Protein AF-A0A1M6IF41-F1 (afdb_monomer)

Solvent-accessible surface area (backbone atoms only — not comparable to full-atom values): 17196 Å² total; per-residue (Å²): 134,84,80,81,78,80,61,68,66,58,57,55,54,52,46,63,59,40,30,44,99,86,73,43,71,29,64,65,46,51,50,52,52,52,49,53,54,50,50,54,53,53,59,60,47,64,71,62,64,82,77,75,88,87,80,88,87,86,88,72,88,43,52,60,70,53,50,51,46,54,50,47,53,49,55,58,71,60,74,74,67,51,74,69,53,43,53,53,48,50,50,54,52,48,59,54,53,75,73,44,98,64,53,51,76,68,58,53,49,55,52,50,51,52,52,49,53,51,50,53,52,51,51,50,54,50,52,52,53,50,52,52,51,51,51,51,51,55,51,50,55,50,53,54,50,52,53,51,50,52,50,52,51,52,51,52,53,51,52,50,52,53,53,50,51,56,51,51,56,50,50,56,51,52,51,51,52,51,51,51,50,51,53,51,52,52,53,52,52,52,51,52,53,51,53,50,53,52,51,52,53,51,52,52,53,51,50,54,50,52,54,53,52,50,53,52,51,52,54,49,52,51,53,52,50,54,49,52,52,51,52,49,52,51,53,52,51,49,51,52,49,56,53,49,51,51,52,50,52,48,52,52,50,54,50,49,52,52,50,48,53,53,50,49,52,51,51,52,52,35,50,55,49,28,63,73,34,42,48,100,82,74,50,42,60,40,44,52,50,75,60,97,92,43,53,31,35,17,53,73,80,75,50,82,42,72,113

Sequence (307 aa):
MNKKQNTRGFSTQIRKIYVKEDNTLNRFALFLSGLAIALVVLLLINFKSLMHYSGLAKASELSTSESIQEIYDYIDSLNGFTDDQRNVLNSIISDYFNSCSTASEEDLLVVYDLINAKYQTNNSQISEIRSDLESKFSSASSSDYEHYNELLRLVDELTNTVSANKTTEKHDKEDLAGDISRNHEEALKNKEELTQDINLTREEAAKNKEELTQDINLTREEAVKNKEELTQALKDAQSVADESDKKIIQALSDFQDASNDSTQKIWNAINVLNERTTDQNGQYEFDFGFQDGCYGYYVDGKDFKRF

pLDDT: mean 75.97, std 18.12, range [34.09, 97.75]

Radius of gyration: 86.97 Å; Cα contacts (8 Å, |Δi|>4): 100; chains: 1; bounding box: 138×46×225 Å

Mean predicted aligned error: 20.05 Å

Structure (mmCIF, N/CA/C/O backbone):
data_AF-A0A1M6IF41-F1
#
_entry.id   AF-A0A1M6IF41-F1
#
loop_
_atom_site.group_PDB
_atom_site.id
_atom_site.type_symbol
_atom_site.label_atom_id
_atom_site.label_alt_id
_atom_site.label_comp_id
_atom_site.label_asym_id
_atom_site.label_entity_id
_atom_site.label_seq_id
_atom_site.pdbx_PDB_ins_code
_atom_site.Cartn_x
_atom_site.Cartn_y
_atom_site.Cartn_z
_atom_site.occupancy
_atom_site.B_iso_or_equiv
_atom_site.auth_seq_id
_atom_site.auth_comp_id
_atom_site.auth_asym_id
_atom_site.auth_atom_id
_atom_site.pdbx_PDB_model_num
ATOM 1 N N . MET A 1 1 ? -5.036 1.368 80.628 1.00 36.03 1 MET A N 1
ATOM 2 C CA . MET A 1 1 ? -5.467 2.451 79.712 1.00 36.03 1 MET A CA 1
ATOM 3 C C . MET A 1 1 ? -6.719 1.990 78.983 1.00 36.03 1 MET A C 1
ATOM 5 O O . MET A 1 1 ? -6.634 1.115 78.134 1.00 36.03 1 MET A O 1
ATOM 9 N N . ASN A 1 2 ? -7.880 2.508 79.386 1.00 37.41 2 ASN A N 1
ATOM 10 C CA . ASN A 1 2 ? -9.186 2.117 78.853 1.00 37.41 2 ASN A CA 1
ATOM 11 C C . ASN A 1 2 ? -9.449 2.898 77.554 1.00 37.41 2 ASN A C 1
ATOM 13 O O . ASN A 1 2 ? -9.534 4.127 77.582 1.00 37.41 2 ASN A O 1
ATOM 17 N N . LYS A 1 3 ? -9.515 2.207 76.409 1.00 42.25 3 LYS A N 1
ATOM 18 C CA . LYS A 1 3 ? -9.837 2.827 75.116 1.00 42.25 3 LYS A CA 1
ATOM 19 C C . LYS A 1 3 ? -11.315 3.223 75.122 1.00 42.25 3 LYS A C 1
ATOM 21 O O . LYS A 1 3 ? -12.183 2.357 75.148 1.00 42.25 3 LYS A O 1
ATOM 26 N N . LYS A 1 4 ? -11.602 4.529 75.081 1.00 48.41 4 LYS A N 1
ATOM 27 C CA . LYS A 1 4 ? -12.953 5.046 74.817 1.00 48.41 4 LYS A CA 1
ATOM 28 C C . LYS A 1 4 ? -13.389 4.570 73.430 1.00 48.41 4 LYS A C 1
ATOM 30 O O . LYS A 1 4 ? -12.794 4.970 72.430 1.00 48.41 4 LYS A O 1
ATOM 35 N N . GLN A 1 5 ? -14.397 3.702 73.378 1.00 47.50 5 GLN A N 1
ATOM 36 C CA . GLN A 1 5 ? -15.032 3.307 72.127 1.00 47.50 5 GLN A CA 1
ATOM 37 C C . GLN A 1 5 ? -15.771 4.503 71.512 1.00 47.50 5 GLN A C 1
ATOM 39 O O . GLN A 1 5 ? -16.402 5.309 72.195 1.00 47.50 5 GLN A O 1
ATOM 44 N N . ASN A 1 6 ? -15.610 4.632 70.201 1.00 48.62 6 ASN A N 1
ATOM 45 C CA . ASN A 1 6 ? -16.008 5.763 69.382 1.00 48.62 6 ASN A CA 1
ATOM 46 C C . ASN A 1 6 ? -17.523 5.712 69.096 1.00 48.62 6 ASN A C 1
ATOM 48 O O . ASN A 1 6 ? -17.966 4.987 68.212 1.00 48.62 6 ASN A O 1
ATOM 52 N N . THR A 1 7 ? -18.325 6.483 69.834 1.00 48.12 7 THR A N 1
ATOM 53 C CA . THR A 1 7 ? -19.798 6.544 69.705 1.00 48.12 7 THR A CA 1
ATOM 54 C C . THR A 1 7 ? -20.297 7.430 68.552 1.00 48.12 7 THR A C 1
ATOM 56 O O . THR A 1 7 ? -21.505 7.556 68.347 1.00 48.12 7 THR A O 1
ATOM 59 N N . ARG A 1 8 ? -19.397 8.025 67.749 1.00 47.88 8 ARG A N 1
ATOM 60 C CA . ARG A 1 8 ? -19.770 8.923 66.635 1.00 47.88 8 ARG A CA 1
ATOM 61 C C . ARG A 1 8 ? -20.568 8.235 65.519 1.00 47.88 8 ARG A C 1
ATOM 63 O O . ARG A 1 8 ? -21.416 8.881 64.909 1.00 47.88 8 ARG A O 1
ATOM 70 N N . GLY A 1 9 ? -20.350 6.942 65.268 1.00 47.94 9 GLY A N 1
ATOM 71 C CA . GLY A 1 9 ? -21.123 6.189 64.266 1.00 47.94 9 GLY A CA 1
ATOM 72 C C . GLY A 1 9 ? -22.586 5.982 64.676 1.00 47.94 9 GLY A C 1
ATOM 73 O O . GLY A 1 9 ? -23.492 6.161 63.865 1.00 47.94 9 GLY A O 1
ATOM 74 N N . PHE A 1 10 ? -22.818 5.710 65.963 1.00 44.41 10 PHE A N 1
ATOM 75 C CA . PHE A 1 10 ? -24.148 5.443 66.515 1.00 44.41 10 PHE A CA 1
ATOM 76 C C . PHE A 1 10 ? -25.034 6.695 66.551 1.00 44.41 10 PHE A C 1
ATOM 78 O O . PHE A 1 10 ? -26.201 6.630 66.171 1.00 44.41 10 PHE A O 1
ATOM 85 N N . SER A 1 11 ? -24.495 7.862 66.933 1.00 50.84 11 SER A N 1
ATOM 86 C CA . SER A 1 11 ? -25.318 9.084 66.979 1.00 50.84 11 SER A CA 1
ATOM 87 C C . SER A 1 11 ? -25.710 9.589 65.586 1.00 50.84 11 SER A C 1
ATOM 89 O O . SER A 1 11 ? -26.784 10.164 65.418 1.00 50.84 11 SER A O 1
ATOM 91 N N . THR A 1 12 ? -24.887 9.313 64.568 1.00 53.53 12 THR A N 1
ATOM 92 C CA . THR A 1 12 ? -25.169 9.701 63.178 1.00 53.53 12 THR A CA 1
ATOM 93 C C . THR A 1 12 ? -26.270 8.832 62.559 1.00 53.53 12 THR A C 1
ATOM 95 O O . THR A 1 12 ? -27.109 9.347 61.823 1.00 53.53 12 THR A O 1
ATOM 98 N N . GLN A 1 13 ? -26.320 7.537 62.894 1.00 54.09 13 GLN A N 1
ATOM 99 C CA . GLN A 1 13 ? -27.392 6.634 62.454 1.00 54.09 13 GLN A CA 1
ATOM 100 C C . GLN A 1 13 ? -28.720 6.925 63.162 1.00 54.09 13 GLN A C 1
ATOM 102 O O . GLN A 1 13 ? -29.751 7.015 62.503 1.00 54.09 13 GLN A O 1
ATOM 107 N N . ILE A 1 14 ? -28.695 7.186 64.473 1.00 53.78 14 ILE A N 1
ATOM 108 C CA . ILE A 1 14 ? -29.890 7.589 65.232 1.00 53.78 14 ILE A CA 1
ATOM 109 C C . ILE A 1 14 ? -30.468 8.893 64.663 1.00 53.78 14 ILE A C 1
ATOM 111 O O . ILE A 1 14 ? -31.669 8.989 64.428 1.00 53.78 14 ILE A O 1
ATOM 115 N N . ARG A 1 15 ? -29.628 9.885 64.340 1.00 51.09 15 ARG A N 1
ATOM 116 C CA . ARG A 1 15 ? -30.099 11.163 63.783 1.00 51.09 15 ARG A CA 1
ATOM 117 C C . ARG A 1 15 ? -30.844 11.006 62.453 1.00 51.09 15 ARG A C 1
ATOM 119 O O . ARG A 1 15 ? -31.831 11.702 62.255 1.00 51.09 15 ARG A O 1
ATOM 126 N N . LYS A 1 16 ? -30.424 10.074 61.588 1.00 58.09 16 LYS A N 1
ATOM 127 C CA . LYS A 1 16 ? -31.111 9.772 60.316 1.00 58.09 16 LYS A CA 1
ATOM 128 C C . LYS A 1 16 ? -32.482 9.111 60.500 1.00 58.09 16 LYS A C 1
ATOM 130 O O . LYS A 1 16 ? -33.313 9.187 59.606 1.00 58.09 16 LYS A O 1
ATOM 135 N N . ILE A 1 17 ? -32.726 8.475 61.644 1.00 58.28 17 ILE A N 1
ATOM 136 C CA . ILE A 1 17 ? -34.005 7.818 61.948 1.00 58.28 17 ILE A CA 1
ATOM 137 C C . ILE A 1 17 ? -35.025 8.845 62.469 1.00 58.28 17 ILE A C 1
ATOM 139 O O . ILE A 1 17 ? -36.191 8.819 62.077 1.00 58.28 17 ILE A O 1
ATOM 143 N N . TYR A 1 18 ? -34.588 9.793 63.307 1.00 49.81 18 TYR A N 1
ATOM 144 C CA . TYR A 1 18 ? -35.474 10.759 63.978 1.00 49.81 18 TYR A CA 1
ATOM 145 C C . TYR A 1 18 ? -35.593 12.123 63.288 1.00 49.81 18 TYR A C 1
ATOM 147 O O . TYR A 1 18 ? -36.438 12.925 63.684 1.00 49.81 18 TYR A O 1
ATOM 155 N N . VAL A 1 19 ? -34.784 12.405 62.266 1.00 51.62 19 VAL A N 1
ATOM 156 C CA . VAL A 1 19 ? -34.780 13.683 61.540 1.00 51.62 19 VAL A CA 1
ATOM 157 C C . VAL A 1 19 ? -34.811 13.403 60.040 1.00 51.62 19 VAL A C 1
ATOM 159 O O . VAL A 1 19 ? -33.972 12.663 59.531 1.00 51.62 19 VAL A O 1
ATOM 162 N N . LYS A 1 20 ? -35.801 13.972 59.347 1.00 64.00 20 LYS A N 1
ATOM 163 C CA . LYS A 1 20 ? -35.952 13.892 57.888 1.00 64.00 20 LYS A CA 1
ATOM 164 C C . LYS A 1 20 ? -34.874 14.730 57.185 1.00 64.00 20 LYS A C 1
ATOM 166 O O . LYS A 1 20 ? -34.232 15.575 57.804 1.00 64.00 20 LYS A O 1
ATOM 171 N N . GLU A 1 21 ? -34.689 14.527 55.880 1.00 69.31 21 GLU A N 1
ATOM 172 C CA . GLU A 1 21 ? -33.694 15.266 55.077 1.00 69.31 21 GLU A CA 1
ATOM 173 C C . GLU A 1 21 ? -33.930 16.790 55.056 1.00 69.31 21 GLU A C 1
ATOM 175 O O . GLU A 1 21 ? -32.985 17.555 54.883 1.00 69.31 21 GLU A O 1
ATOM 180 N N . ASP A 1 22 ? -35.160 17.239 55.332 1.00 67.38 22 ASP A N 1
ATOM 181 C CA . ASP A 1 22 ? -35.552 18.648 55.487 1.00 67.38 22 ASP A CA 1
ATOM 182 C C . ASP A 1 22 ? -35.276 19.229 56.894 1.00 67.38 22 ASP A C 1
ATOM 184 O O . ASP A 1 22 ? -35.713 20.333 57.219 1.00 67.38 22 ASP A O 1
ATOM 188 N N . ASN A 1 23 ? -34.537 18.499 57.740 1.00 65.25 23 ASN A N 1
ATOM 189 C CA . ASN A 1 23 ? -34.215 18.848 59.128 1.00 65.25 23 ASN A CA 1
ATOM 190 C C . ASN A 1 23 ? -35.432 18.932 60.073 1.00 65.25 23 ASN A C 1
ATOM 192 O O . ASN A 1 23 ? -35.304 19.402 61.207 1.00 65.25 23 ASN A O 1
ATOM 196 N N . THR A 1 24 ? -36.604 18.447 59.652 1.00 56.41 24 THR A N 1
ATOM 197 C CA . THR A 1 24 ? -37.778 18.332 60.522 1.00 56.41 24 THR A CA 1
ATOM 198 C C . THR A 1 24 ? -37.789 16.991 61.257 1.00 56.41 24 THR A C 1
ATOM 200 O O . THR A 1 24 ? -37.323 15.963 60.760 1.00 56.41 24 THR A O 1
ATOM 203 N N . LEU A 1 25 ? -38.305 16.985 62.488 1.00 56.78 25 LEU A N 1
ATOM 204 C CA . LEU A 1 25 ? -38.408 15.765 63.289 1.00 56.78 25 LEU A CA 1
ATOM 205 C C . LEU A 1 25 ? -39.377 14.772 62.641 1.00 56.78 25 LEU A C 1
ATOM 207 O O . LEU A 1 25 ? -40.536 15.090 62.355 1.00 56.78 25 LEU A O 1
ATOM 211 N N . ASN A 1 26 ? -38.911 13.538 62.459 1.00 66.75 26 ASN A N 1
ATOM 212 C CA . ASN A 1 26 ? -39.732 12.439 61.987 1.00 66.75 26 ASN A CA 1
ATOM 213 C C . ASN A 1 26 ? -40.675 11.995 63.113 1.00 66.75 26 ASN A C 1
ATOM 215 O O . ASN A 1 26 ? -40.353 11.118 63.916 1.00 66.75 26 ASN A O 1
ATOM 219 N N . ARG A 1 27 ? -41.852 12.630 63.169 1.00 56.44 27 ARG A N 1
ATOM 220 C CA . ARG A 1 27 ? -42.897 12.373 64.176 1.00 56.44 27 ARG A CA 1
ATOM 221 C C . ARG A 1 27 ? -43.274 10.890 64.269 1.00 56.44 27 ARG A C 1
ATOM 223 O O . ARG A 1 27 ? -43.587 10.424 65.356 1.00 56.44 27 ARG A O 1
ATOM 230 N N . PHE A 1 28 ? -43.172 10.148 63.164 1.00 55.38 28 PHE A N 1
ATOM 231 C CA . PHE A 1 28 ? -43.482 8.719 63.107 1.00 55.38 28 PHE A CA 1
ATOM 232 C C . PHE A 1 28 ? -42.413 7.860 63.802 1.00 55.38 28 PHE A C 1
ATOM 234 O O . PHE A 1 28 ? -42.740 6.966 64.576 1.00 55.38 28 PHE A O 1
ATOM 241 N N . ALA A 1 29 ? -41.129 8.174 63.601 1.00 54.09 29 ALA A N 1
ATOM 242 C CA . ALA A 1 29 ? -40.025 7.490 64.279 1.00 54.09 29 ALA A CA 1
ATOM 243 C C . ALA A 1 29 ? -39.997 7.797 65.784 1.00 54.09 29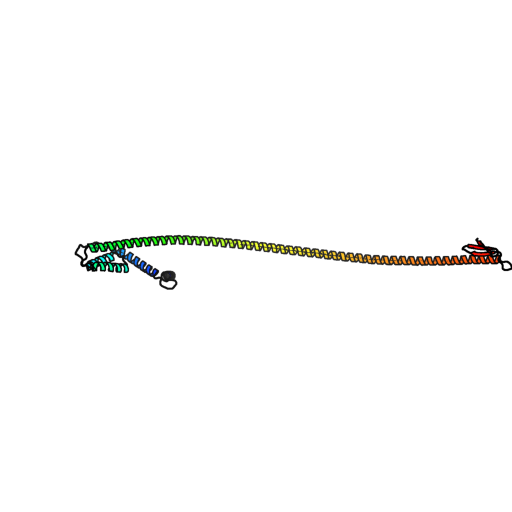 ALA A C 1
ATOM 245 O O . ALA A 1 29 ? -39.734 6.918 66.603 1.00 54.09 29 ALA A O 1
ATOM 246 N N . LEU A 1 30 ? -40.322 9.037 66.158 1.00 55.12 30 LEU A N 1
ATOM 247 C CA . LEU A 1 30 ? -40.422 9.449 67.557 1.00 55.12 30 LEU A CA 1
ATOM 248 C C . LEU A 1 30 ? -41.582 8.738 68.267 1.00 55.12 30 LEU A C 1
ATOM 250 O O . LEU A 1 30 ? -41.396 8.225 69.369 1.00 55.12 30 LEU A O 1
ATOM 254 N N . PHE A 1 31 ? -42.723 8.609 67.584 1.00 54.59 31 PHE A N 1
ATOM 255 C CA . PHE A 1 31 ? -43.867 7.814 68.028 1.00 54.59 31 PHE A CA 1
ATOM 256 C C . PHE A 1 31 ? -43.514 6.327 68.207 1.00 54.59 31 PHE A C 1
ATOM 258 O O . PHE A 1 31 ? -43.762 5.778 69.274 1.00 54.59 31 PHE A O 1
ATOM 265 N N . LEU A 1 32 ? -42.843 5.696 67.234 1.00 52.00 32 LEU A N 1
ATOM 266 C CA . LEU A 1 32 ? -42.375 4.301 67.320 1.00 52.00 32 LEU A CA 1
ATOM 267 C C . LEU A 1 32 ? -41.373 4.068 68.461 1.00 52.00 32 LEU A C 1
ATOM 269 O O . LEU A 1 32 ? -41.414 3.026 69.109 1.00 52.00 32 LEU A O 1
ATOM 273 N N . SER A 1 33 ? -40.499 5.034 68.749 1.00 50.06 33 SER A N 1
ATOM 274 C CA . SER A 1 33 ? -39.572 4.933 69.885 1.00 50.06 33 SER A CA 1
ATOM 275 C C . SER A 1 33 ? -40.269 5.078 71.239 1.00 50.06 33 SER A C 1
ATOM 277 O O . SER A 1 33 ? -39.936 4.357 72.179 1.00 50.06 33 SER A O 1
ATOM 279 N N . GLY A 1 34 ? -41.282 5.948 71.323 1.00 48.62 34 GLY A N 1
ATOM 280 C CA . GLY A 1 34 ? -42.144 6.067 72.497 1.00 48.62 34 GLY A CA 1
ATOM 281 C C . GLY A 1 34 ? -42.960 4.794 72.715 1.00 48.62 34 GLY A C 1
ATOM 282 O O . GLY A 1 34 ? -43.035 4.301 73.837 1.00 48.62 34 GLY A O 1
ATOM 283 N N . LEU A 1 35 ? -43.467 4.203 71.630 1.00 47.31 35 LEU A N 1
ATOM 284 C CA . LEU A 1 35 ? -44.178 2.926 71.629 1.00 47.31 35 LEU A CA 1
ATOM 285 C C . LEU A 1 35 ? -43.276 1.760 72.065 1.00 47.31 35 LEU A C 1
ATOM 287 O O . LEU A 1 35 ? -43.703 0.919 72.848 1.00 47.31 35 LEU A O 1
ATOM 291 N N . ALA A 1 36 ? -42.017 1.720 71.618 1.00 50.56 36 ALA A N 1
ATOM 292 C CA . ALA A 1 36 ? -41.055 0.688 72.009 1.00 50.56 36 ALA A CA 1
ATOM 293 C C . ALA A 1 36 ? -40.673 0.775 73.498 1.00 50.56 36 ALA A C 1
ATOM 295 O O . ALA A 1 36 ? -40.585 -0.249 74.173 1.00 50.56 36 ALA A O 1
ATOM 296 N N . ILE A 1 37 ? -40.494 1.986 74.036 1.00 49.81 37 ILE A N 1
ATOM 297 C CA . ILE A 1 37 ? -40.235 2.193 75.469 1.00 49.81 37 ILE A CA 1
ATOM 298 C C . ILE A 1 37 ? -41.483 1.840 76.293 1.00 49.81 37 ILE A C 1
ATOM 300 O O . ILE A 1 37 ? -41.363 1.167 77.316 1.00 49.81 37 ILE A O 1
ATOM 304 N N . ALA A 1 38 ? -42.680 2.197 75.815 1.00 45.44 38 ALA A N 1
ATOM 305 C CA . ALA A 1 38 ? -43.946 1.802 76.431 1.00 45.44 38 ALA A CA 1
ATOM 306 C C . ALA A 1 38 ? -44.138 0.272 76.439 1.00 45.44 38 ALA A C 1
ATOM 308 O O . ALA A 1 38 ? -44.536 -0.286 77.457 1.00 45.44 38 ALA A O 1
ATOM 309 N N . LEU A 1 39 ? -43.766 -0.423 75.357 1.00 49.03 39 LEU A N 1
ATOM 310 C CA . LEU A 1 39 ? -43.787 -1.889 75.248 1.00 49.03 39 LEU A CA 1
ATOM 311 C C . LEU A 1 39 ? -42.816 -2.580 76.218 1.00 49.03 39 LEU A C 1
ATOM 313 O O . LEU A 1 39 ? -43.149 -3.626 76.772 1.00 49.03 39 LEU A O 1
ATOM 317 N N . VAL A 1 40 ? -41.639 -1.997 76.467 1.00 49.59 40 VAL A N 1
ATOM 318 C CA . VAL A 1 40 ? -40.679 -2.512 77.462 1.00 49.59 40 VAL A CA 1
ATOM 319 C C . VAL A 1 40 ? -41.201 -2.319 78.890 1.00 49.59 40 VAL A C 1
ATOM 321 O O . VAL A 1 40 ? -41.038 -3.204 79.728 1.00 49.59 40 VAL A O 1
ATOM 324 N N . VAL A 1 41 ? -41.882 -1.204 79.167 1.00 48.22 41 VAL A N 1
ATOM 325 C CA . VAL A 1 41 ? -42.537 -0.959 80.463 1.00 48.22 41 VAL A CA 1
ATOM 326 C C . VAL A 1 41 ? -43.739 -1.899 80.666 1.00 48.22 41 VAL A C 1
ATOM 328 O O . VAL A 1 41 ? -43.874 -2.475 81.743 1.00 48.22 41 VAL A O 1
ATOM 331 N N . LEU A 1 42 ? -44.534 -2.161 79.621 1.00 46.66 42 LEU A N 1
ATOM 332 C CA . LEU A 1 42 ? -45.603 -3.177 79.589 1.00 46.66 42 LEU A CA 1
ATOM 333 C C . LEU A 1 42 ? -45.080 -4.596 79.883 1.00 46.66 42 LEU A C 1
ATOM 335 O O . LEU A 1 42 ? -45.683 -5.340 80.658 1.00 46.66 42 LEU A O 1
ATOM 339 N N . LEU A 1 43 ? -43.917 -4.954 79.328 1.00 46.16 43 LEU A N 1
ATOM 340 C CA . LEU A 1 43 ? -43.230 -6.228 79.583 1.00 46.16 43 LEU A CA 1
ATOM 341 C C . LEU A 1 43 ? -42.794 -6.391 81.050 1.00 46.16 43 LEU A C 1
ATOM 343 O O . LEU A 1 43 ? -42.847 -7.496 81.588 1.00 46.16 43 LEU A O 1
ATOM 347 N N . LEU A 1 44 ? -42.393 -5.299 81.709 1.00 45.38 44 LEU A N 1
ATOM 348 C CA . LEU A 1 44 ? -41.964 -5.305 83.113 1.00 45.38 44 LEU A CA 1
ATOM 349 C C . LEU A 1 44 ? -43.143 -5.368 84.101 1.00 45.38 44 LEU A C 1
ATOM 351 O O . LEU A 1 44 ? -42.994 -5.903 85.200 1.00 45.38 44 LEU A O 1
ATOM 355 N N . ILE A 1 45 ? -44.321 -4.872 83.713 1.00 49.09 45 ILE A N 1
ATOM 356 C CA . ILE A 1 45 ? -45.534 -4.880 84.547 1.00 49.09 45 ILE A CA 1
ATOM 357 C C . ILE A 1 45 ? -46.207 -6.265 84.554 1.00 49.09 45 ILE A C 1
ATOM 359 O O . ILE A 1 45 ? -46.653 -6.723 85.611 1.00 49.09 45 ILE A O 1
ATOM 363 N N . ASN A 1 46 ? -46.179 -6.988 83.427 1.00 47.12 46 ASN A N 1
ATOM 364 C CA . ASN A 1 46 ? -46.720 -8.351 83.319 1.00 47.12 46 ASN A CA 1
ATOM 365 C C . ASN A 1 46 ? -46.053 -9.369 84.264 1.00 47.12 46 ASN A C 1
ATOM 367 O O . ASN A 1 46 ? -46.681 -10.354 84.643 1.00 47.12 46 ASN A O 1
ATOM 371 N N . PHE A 1 47 ? -44.821 -9.120 84.721 1.00 43.72 47 PHE A N 1
ATOM 372 C CA . PHE A 1 47 ? -44.165 -9.976 85.718 1.00 43.72 47 PHE A CA 1
ATOM 373 C C . PHE A 1 47 ? -44.640 -9.734 87.159 1.00 43.72 47 PHE A C 1
ATOM 375 O O . PHE A 1 47 ? -44.504 -10.620 88.000 1.00 43.72 47 PHE A O 1
ATOM 382 N N . LYS A 1 48 ? -45.200 -8.557 87.468 1.00 40.34 48 LYS A N 1
ATOM 383 C CA . LYS A 1 48 ? -45.594 -8.183 88.839 1.00 40.34 48 LYS A CA 1
ATOM 384 C C . LYS A 1 48 ? -47.063 -8.506 89.146 1.00 40.34 48 LYS A C 1
ATOM 386 O O . LYS A 1 48 ? -47.399 -8.755 90.300 1.00 40.34 48 LYS A O 1
ATOM 391 N N . SER A 1 49 ? -47.914 -8.549 88.117 1.00 41.53 49 SER A N 1
ATOM 392 C CA . SER A 1 49 ? -49.363 -8.790 88.234 1.00 41.53 49 SER A CA 1
ATOM 393 C C . SER A 1 49 ? -49.729 -10.247 88.576 1.00 41.53 49 SER A C 1
ATOM 395 O O . SER A 1 49 ? -50.736 -10.503 89.230 1.00 41.53 49 SER A O 1
ATOM 397 N N . LEU A 1 50 ? -48.863 -11.216 88.256 1.00 44.72 50 LEU A N 1
ATOM 398 C CA . LEU A 1 50 ? -49.120 -12.644 88.501 1.00 44.72 50 LEU A CA 1
ATOM 399 C C . LEU A 1 50 ? -49.084 -13.050 89.995 1.00 44.72 50 LEU A C 1
ATOM 401 O O . LEU A 1 50 ? -49.340 -14.204 90.320 1.00 44.72 50 LEU A O 1
ATOM 405 N N . MET A 1 51 ? -48.764 -12.124 90.909 1.00 44.75 51 MET A N 1
ATOM 406 C CA . MET A 1 51 ? -48.504 -12.418 92.326 1.00 44.75 51 MET A CA 1
ATOM 407 C C . MET A 1 51 ? -49.581 -11.948 93.318 1.00 44.75 51 MET A C 1
ATOM 409 O O . MET A 1 51 ? -49.403 -12.230 94.502 1.00 44.75 51 MET A O 1
ATOM 413 N N . HIS A 1 52 ? -50.644 -11.221 92.931 1.00 44.22 52 HIS A N 1
ATOM 414 C CA . HIS A 1 52 ? -51.440 -10.477 93.937 1.00 44.22 52 HIS A CA 1
ATOM 415 C C . HIS A 1 52 ? -52.973 -10.553 93.942 1.00 44.22 52 HIS A C 1
ATOM 417 O O . HIS A 1 52 ? -53.557 -9.879 94.782 1.00 44.22 52 HIS A O 1
ATOM 423 N N . TYR A 1 53 ? -53.652 -11.398 93.160 1.00 43.62 53 TYR A N 1
ATOM 424 C CA . TYR A 1 53 ? -55.121 -11.468 93.266 1.00 43.62 53 TYR A CA 1
ATOM 425 C C . TYR A 1 53 ? -55.674 -12.887 93.403 1.00 43.62 53 TYR A C 1
ATOM 427 O O . TYR A 1 53 ? -56.060 -13.543 92.442 1.00 43.62 53 TYR A O 1
ATOM 435 N N . SER A 1 54 ? -55.762 -13.323 94.661 1.00 37.75 54 SER A N 1
ATOM 436 C CA . SER A 1 54 ? -56.715 -14.333 95.121 1.00 37.75 54 SER A CA 1
ATOM 437 C C . SER A 1 54 ? -57.318 -13.872 96.455 1.00 37.75 54 SER A C 1
ATOM 439 O O . SER A 1 54 ? -56.719 -14.101 97.506 1.00 37.75 54 SER A O 1
ATOM 441 N N . GLY A 1 55 ? -58.492 -13.229 96.434 1.00 35.12 55 GLY A N 1
ATOM 442 C CA . GLY A 1 55 ? -59.310 -13.086 97.645 1.00 35.12 55 GLY A CA 1
ATOM 443 C C . GLY A 1 55 ? -60.337 -11.944 97.687 1.00 35.12 55 GLY A C 1
ATOM 444 O O . GLY A 1 55 ? -59.933 -10.794 97.772 1.00 35.12 55 GLY A O 1
ATOM 445 N N . LEU A 1 56 ? -61.618 -12.349 97.836 1.00 36.66 56 LEU A N 1
ATOM 446 C CA . LEU A 1 56 ? -62.772 -11.673 98.493 1.00 36.66 56 LEU A CA 1
ATOM 447 C C . LEU A 1 56 ? -63.434 -10.510 97.704 1.00 36.66 56 LEU A C 1
ATOM 449 O O . LEU A 1 56 ? -62.727 -9.755 97.067 1.00 36.66 56 LEU A O 1
ATOM 453 N N . ALA A 1 57 ? -64.761 -10.285 97.673 1.00 34.81 57 ALA A N 1
ATOM 454 C CA . ALA A 1 57 ? -65.874 -10.619 98.579 1.00 34.81 57 ALA A CA 1
ATOM 455 C C . 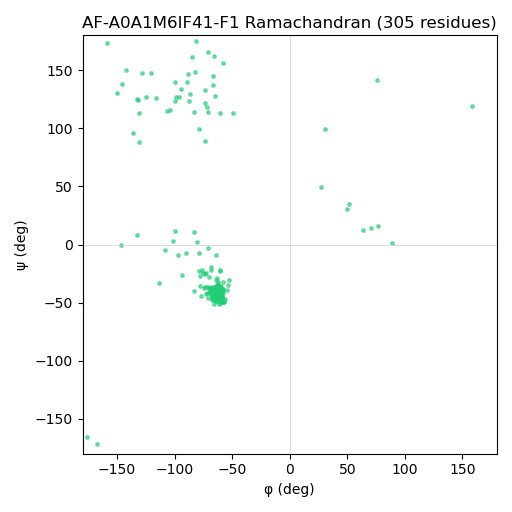ALA A 1 57 ? -67.260 -10.609 97.857 1.00 34.81 57 ALA A C 1
ATOM 457 O O . ALA A 1 57 ? -67.353 -10.229 96.698 1.00 34.81 57 ALA A O 1
ATOM 458 N N . LYS A 1 58 ? -68.338 -11.026 98.552 1.00 34.09 58 LYS A N 1
ATOM 459 C CA . LYS A 1 58 ? -69.745 -11.040 98.084 1.00 34.09 58 LYS A CA 1
ATOM 460 C C . LYS A 1 58 ? -70.540 -9.778 98.485 1.00 34.09 58 LYS A C 1
ATOM 462 O O . LYS A 1 58 ? -70.556 -9.442 99.665 1.00 34.09 58 LYS A O 1
ATOM 467 N N . ALA A 1 59 ? -71.262 -9.230 97.501 1.00 38.06 59 ALA A N 1
ATOM 468 C CA . ALA A 1 59 ? -72.582 -8.570 97.460 1.00 38.06 59 ALA A CA 1
ATOM 469 C C . ALA A 1 59 ? -73.125 -7.772 98.674 1.00 38.06 59 ALA A C 1
ATOM 471 O O . ALA A 1 59 ? -73.814 -8.310 99.544 1.00 38.06 59 ALA A O 1
ATOM 472 N N . SER A 1 60 ? -72.974 -6.449 98.593 1.00 38.97 60 SER A N 1
ATOM 473 C CA . SER A 1 60 ? -74.043 -5.472 98.862 1.00 38.97 60 SER A CA 1
ATOM 474 C C . SER A 1 60 ? -74.238 -4.650 97.585 1.00 38.97 60 SER A C 1
ATOM 476 O O . SER A 1 60 ? -73.258 -4.462 96.871 1.00 38.97 60 SER A O 1
ATOM 478 N N . GLU A 1 61 ? -75.454 -4.182 97.280 1.00 51.31 61 GLU A N 1
ATOM 479 C CA . GLU A 1 61 ? -75.687 -3.259 96.154 1.00 51.31 61 GLU A CA 1
ATOM 480 C C . GLU A 1 61 ? -74.681 -2.102 96.228 1.00 51.31 61 GLU A C 1
ATOM 482 O O . GLU A 1 61 ? -74.672 -1.336 97.194 1.00 51.31 61 GLU A O 1
ATOM 487 N N . LEU A 1 62 ? -73.780 -2.049 95.247 1.00 52.28 62 LEU A N 1
ATOM 488 C CA . LEU A 1 62 ? -72.727 -1.048 95.172 1.00 52.28 62 LEU A CA 1
ATOM 489 C C . LEU A 1 62 ? -73.369 0.270 94.760 1.00 52.28 62 LEU A C 1
ATOM 491 O O . LEU A 1 62 ? -74.144 0.342 93.803 1.00 52.28 62 LEU A O 1
ATOM 495 N N . SER A 1 63 ? -73.025 1.343 95.461 1.00 61.69 63 SER A N 1
ATOM 496 C CA . SER A 1 63 ? -73.363 2.677 94.978 1.00 61.69 63 SER A CA 1
ATOM 497 C C . SER A 1 63 ? -72.757 2.896 93.587 1.00 61.69 63 SER A C 1
ATOM 499 O O . SER A 1 63 ? -71.754 2.280 93.214 1.00 61.69 63 SER A O 1
ATOM 501 N N . THR A 1 64 ? -73.330 3.810 92.804 1.00 60.25 64 THR A N 1
ATOM 502 C CA . THR A 1 64 ? -72.837 4.126 91.454 1.00 60.25 64 THR A CA 1
ATOM 503 C C . THR A 1 64 ? -71.344 4.483 91.453 1.00 60.25 64 THR A C 1
ATOM 505 O O . THR A 1 64 ? -70.618 4.096 90.545 1.00 60.25 64 THR A O 1
ATOM 508 N N . SER A 1 65 ? -70.848 5.152 92.500 1.00 64.69 65 SER A N 1
ATOM 509 C CA . SER A 1 65 ? -69.421 5.459 92.657 1.00 64.69 65 SER A CA 1
ATOM 510 C C . SER A 1 65 ? -68.548 4.230 92.910 1.00 64.69 65 SER A C 1
ATOM 512 O O . SER A 1 65 ? -67.436 4.171 92.394 1.00 64.69 65 SER A O 1
ATOM 514 N N . GLU A 1 66 ? -69.031 3.254 93.681 1.00 66.50 66 GLU A N 1
ATOM 515 C CA . GLU A 1 66 ? -68.279 2.024 93.962 1.00 66.50 66 GLU A CA 1
ATOM 516 C C . GLU A 1 66 ? -68.267 1.100 92.737 1.00 66.50 66 GLU A C 1
ATOM 518 O O . GLU A 1 66 ? -67.225 0.550 92.398 1.00 66.50 66 GLU A O 1
ATOM 523 N N . SER A 1 67 ? -69.381 1.039 92.002 1.00 62.44 67 SER A N 1
ATOM 524 C CA . SER A 1 67 ? -69.496 0.316 90.726 1.00 62.44 67 SER A CA 1
ATOM 525 C C . SER A 1 67 ? -68.549 0.875 89.657 1.00 62.44 67 SER A C 1
ATOM 527 O O . SER A 1 67 ? -67.863 0.130 88.961 1.00 62.44 67 SER A O 1
ATOM 529 N N . ILE A 1 68 ? -68.465 2.207 89.546 1.00 65.62 68 ILE A N 1
ATOM 530 C CA . ILE A 1 68 ? -67.530 2.877 88.632 1.00 65.62 68 ILE A CA 1
ATOM 531 C C . ILE A 1 68 ? -66.076 2.588 89.030 1.00 65.62 68 ILE A C 1
ATOM 533 O O . ILE A 1 68 ? -65.247 2.336 88.157 1.00 65.62 68 ILE A O 1
ATOM 537 N N . GLN A 1 69 ? -65.762 2.601 90.329 1.00 70.56 69 GLN A N 1
ATOM 538 C CA . GLN A 1 69 ? -64.412 2.312 90.806 1.00 70.56 69 GLN A CA 1
ATOM 539 C C . GLN A 1 69 ? -64.008 0.860 90.527 1.00 70.56 69 GLN A C 1
ATOM 541 O O . GLN A 1 69 ? -62.902 0.633 90.053 1.00 70.56 69 GLN A O 1
ATOM 546 N N . GLU A 1 70 ? -64.902 -0.110 90.727 1.00 66.62 70 GLU A N 1
ATOM 547 C CA . GLU A 1 70 ? -64.628 -1.525 90.443 1.00 66.62 70 GLU A CA 1
ATOM 548 C C . GLU A 1 70 ? -64.412 -1.788 88.942 1.00 66.62 70 GLU A C 1
ATOM 550 O O . GLU A 1 70 ? -63.538 -2.565 88.547 1.00 66.62 70 GLU A O 1
ATOM 555 N N . ILE A 1 71 ? -65.151 -1.084 88.077 1.00 61.78 71 ILE A N 1
ATOM 556 C CA . ILE A 1 71 ? -64.914 -1.122 86.630 1.00 61.78 71 ILE A CA 1
ATOM 557 C C . ILE A 1 71 ? -63.555 -0.507 86.282 1.00 61.78 71 ILE A C 1
ATOM 559 O O . ILE A 1 71 ? -62.841 -1.061 85.444 1.00 61.78 71 ILE A O 1
ATOM 563 N N . TYR A 1 72 ? -63.164 0.603 86.914 1.00 68.25 72 TYR A N 1
ATOM 564 C CA . TYR A 1 72 ? -61.844 1.192 86.687 1.00 68.25 72 TYR A CA 1
ATOM 565 C C . TYR A 1 72 ? -60.710 0.314 87.199 1.00 68.25 72 TYR A C 1
ATOM 567 O O . TYR A 1 72 ? -59.735 0.135 86.475 1.00 68.25 72 TYR A O 1
ATOM 575 N N . ASP A 1 73 ? -60.869 -0.315 88.358 1.00 68.25 73 ASP A N 1
ATOM 576 C CA . ASP A 1 73 ? -59.897 -1.263 88.897 1.00 68.25 73 ASP A CA 1
ATOM 577 C C . ASP A 1 73 ? -59.739 -2.472 87.957 1.00 68.25 73 ASP A C 1
ATOM 579 O O . ASP A 1 73 ? -58.623 -2.937 87.708 1.00 68.25 73 ASP A O 1
ATOM 583 N N . TYR A 1 74 ? -60.832 -2.936 87.342 1.00 62.16 74 TYR A N 1
ATOM 584 C CA . TYR A 1 74 ? -60.785 -3.965 86.305 1.00 62.16 74 TYR A CA 1
ATOM 585 C C . TYR A 1 74 ? -60.101 -3.475 85.019 1.00 62.16 74 TYR A C 1
ATOM 587 O O . TYR A 1 74 ? -59.200 -4.148 84.519 1.00 62.16 74 TYR A O 1
ATOM 595 N N . ILE A 1 75 ? -60.450 -2.297 84.494 1.00 59.22 75 ILE A N 1
ATOM 596 C CA . ILE A 1 75 ? -59.807 -1.703 83.304 1.00 59.22 75 ILE A CA 1
ATOM 597 C C . ILE A 1 75 ? -58.305 -1.492 83.532 1.00 59.22 75 ILE A C 1
ATOM 599 O O . ILE A 1 75 ? -57.495 -1.754 82.637 1.00 59.22 75 ILE A O 1
ATOM 603 N N . ASP A 1 76 ? -57.925 -1.066 84.733 1.00 66.62 76 ASP A N 1
ATOM 604 C CA . ASP A 1 76 ? -56.539 -0.894 85.155 1.00 66.62 76 ASP A CA 1
ATOM 605 C C . ASP A 1 76 ? -55.817 -2.234 85.286 1.00 66.62 76 ASP A C 1
ATOM 607 O O . ASP A 1 76 ? -54.666 -2.358 84.856 1.00 66.62 76 ASP A O 1
ATOM 611 N N . SER A 1 77 ? -56.503 -3.271 85.776 1.00 64.44 77 SER A N 1
ATOM 612 C CA . SER A 1 77 ? -55.970 -4.637 85.805 1.00 64.44 77 SER A CA 1
ATOM 613 C C . SER A 1 77 ? -55.705 -5.196 84.401 1.00 64.44 77 SER A C 1
ATOM 615 O O . SER A 1 77 ? -54.770 -5.978 84.215 1.00 64.44 77 SER A O 1
ATOM 617 N N . LEU A 1 78 ? -56.468 -4.744 83.399 1.00 58.03 78 LEU A N 1
ATOM 618 C CA . LEU A 1 78 ? -56.340 -5.175 82.007 1.00 58.03 78 LEU A CA 1
ATOM 619 C C . LEU A 1 78 ? -55.183 -4.503 81.247 1.00 58.03 78 LEU A C 1
ATOM 621 O O . LEU A 1 78 ? -54.916 -4.912 80.118 1.00 58.03 78 LEU A O 1
ATOM 625 N N . ASN A 1 79 ? -54.498 -3.508 81.837 1.00 58.50 79 ASN A N 1
ATOM 626 C CA . ASN A 1 79 ? -53.272 -2.837 81.355 1.00 58.50 79 ASN A CA 1
ATOM 627 C C . ASN A 1 79 ? -53.062 -2.819 79.822 1.00 58.50 79 ASN A C 1
ATOM 629 O O . ASN A 1 79 ? -51.995 -3.153 79.307 1.00 58.50 79 ASN A O 1
ATOM 633 N N . GLY A 1 80 ? -54.101 -2.415 79.086 1.00 53.28 80 GLY A N 1
ATOM 634 C CA . GLY A 1 80 ? -54.140 -2.536 77.624 1.00 53.28 80 GLY A CA 1
ATOM 635 C C . GLY A 1 80 ? -54.889 -1.422 76.896 1.00 53.28 80 GLY A C 1
ATOM 636 O O . GLY A 1 80 ? -54.931 -1.433 75.670 1.00 53.28 80 GLY A O 1
ATOM 637 N N . PHE A 1 81 ? -55.454 -0.453 77.621 1.00 52.94 81 PHE A N 1
ATOM 638 C CA . PHE A 1 81 ? -56.120 0.707 77.029 1.00 52.94 81 PHE A CA 1
ATOM 639 C C . PHE A 1 81 ? -55.17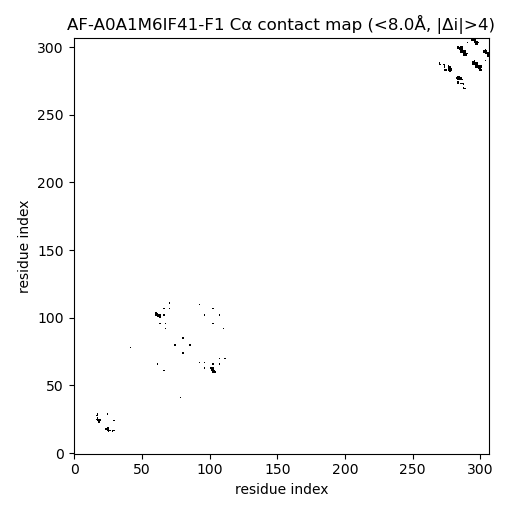5 1.913 77.019 1.00 52.94 81 PHE A C 1
ATOM 641 O O . PHE A 1 81 ? -54.620 2.273 78.062 1.00 52.94 81 PHE A O 1
ATOM 648 N N . THR A 1 82 ? -54.991 2.534 75.850 1.00 63.44 82 THR A N 1
ATOM 649 C CA . THR A 1 82 ? -54.285 3.823 75.731 1.00 63.44 82 THR A CA 1
ATOM 650 C C . THR A 1 82 ? -55.066 4.932 76.431 1.00 63.44 82 THR A C 1
ATOM 652 O O . THR A 1 82 ? -56.265 4.787 76.655 1.00 63.44 82 THR A O 1
ATOM 655 N N . ASP A 1 83 ? -54.425 6.064 76.729 1.00 68.88 83 ASP A N 1
ATOM 656 C CA . ASP A 1 83 ? -55.100 7.215 77.350 1.00 68.88 83 ASP A CA 1
ATOM 657 C C . ASP A 1 83 ? -56.328 7.666 76.540 1.00 68.88 83 ASP A C 1
ATOM 659 O O . ASP A 1 83 ? -57.384 7.931 77.105 1.00 68.88 83 ASP A O 1
ATOM 663 N N . ASP A 1 84 ? -56.243 7.644 75.207 1.00 63.78 84 ASP A N 1
ATOM 664 C CA . ASP A 1 84 ? -57.368 7.973 74.325 1.00 63.78 84 ASP A CA 1
ATOM 665 C C . ASP A 1 84 ? -58.494 6.928 74.391 1.00 63.78 84 ASP A C 1
ATOM 667 O O . ASP A 1 84 ? -59.672 7.281 74.434 1.00 63.78 84 ASP A O 1
ATOM 671 N N . GLN A 1 85 ? -58.154 5.636 74.442 1.00 60.94 85 GLN A N 1
ATOM 672 C CA . GLN A 1 85 ? -59.144 4.564 74.583 1.00 60.94 85 GLN A CA 1
ATOM 673 C C . GLN A 1 85 ? -59.792 4.570 75.971 1.00 60.94 85 GLN A C 1
ATOM 675 O O . GLN A 1 85 ? -60.992 4.330 76.076 1.00 60.94 85 GLN A O 1
ATOM 680 N N . ARG A 1 86 ? -59.021 4.897 77.016 1.00 66.06 86 ARG A N 1
ATOM 681 C CA . ARG A 1 86 ? -59.514 5.135 78.376 1.00 66.06 86 ARG A CA 1
ATOM 682 C C . ARG A 1 86 ? -60.466 6.315 78.383 1.00 66.06 86 ARG A C 1
ATOM 684 O O . ARG A 1 86 ? -61.564 6.174 78.880 1.00 66.06 86 ARG A O 1
ATOM 691 N N . ASN A 1 87 ? -60.128 7.433 77.747 1.00 68.94 87 ASN A N 1
ATOM 692 C CA . ASN A 1 87 ? -61.011 8.599 77.686 1.00 68.94 87 ASN A CA 1
ATOM 693 C C . ASN A 1 87 ? -62.353 8.298 76.993 1.00 68.94 87 ASN A C 1
ATOM 695 O O . ASN A 1 87 ? -63.402 8.736 77.465 1.00 68.94 87 ASN A O 1
ATOM 699 N N . VAL A 1 88 ? -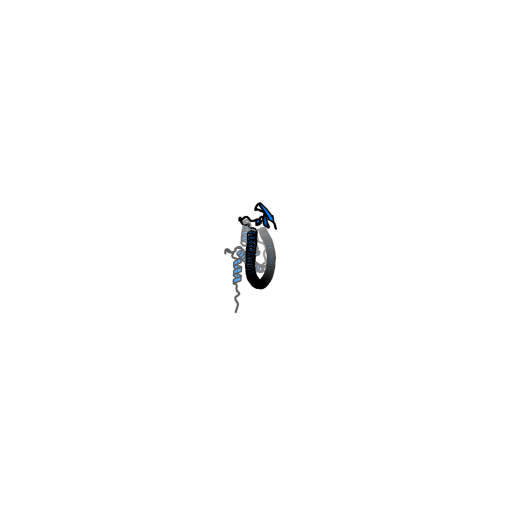62.344 7.514 75.911 1.00 68.81 88 VAL A N 1
ATOM 700 C CA . VAL A 1 88 ? -63.579 7.063 75.245 1.00 68.81 88 VAL A CA 1
ATOM 701 C C . VAL A 1 88 ? -64.369 6.101 76.136 1.00 68.81 88 VAL A C 1
ATOM 703 O O . VAL A 1 88 ? -65.584 6.241 76.261 1.00 68.81 88 VAL A O 1
ATOM 706 N N . LEU A 1 89 ? -63.691 5.154 76.788 1.00 65.38 89 LEU A N 1
ATOM 707 C CA . LEU A 1 89 ? -64.322 4.192 77.687 1.00 65.38 89 LEU A CA 1
ATOM 708 C C . LEU A 1 89 ? -64.904 4.882 78.932 1.00 65.38 89 LEU A C 1
ATOM 710 O O . LEU A 1 89 ? -66.025 4.578 79.320 1.00 65.38 89 LEU A O 1
ATOM 714 N N . ASN A 1 90 ? -64.210 5.885 79.472 1.00 70.31 90 ASN A N 1
ATOM 715 C CA . ASN A 1 90 ? -64.663 6.746 80.562 1.00 70.31 90 ASN A CA 1
ATOM 716 C C . ASN A 1 90 ? -65.946 7.485 80.181 1.00 70.31 90 ASN A C 1
ATOM 718 O O . ASN A 1 90 ? -66.850 7.570 81.007 1.00 70.31 90 ASN A O 1
ATOM 722 N N . SER A 1 91 ? -66.045 8.001 78.948 1.00 70.69 91 SER A N 1
ATOM 723 C CA . SER A 1 91 ? -67.272 8.640 78.455 1.00 70.69 91 SER A CA 1
ATOM 724 C C . SER A 1 91 ? -68.422 7.639 78.401 1.00 70.69 91 SER A C 1
ATOM 726 O O . SER A 1 91 ? -69.485 7.919 78.930 1.00 70.69 91 SER A O 1
ATOM 728 N N . ILE A 1 92 ? -68.197 6.445 77.842 1.00 66.56 92 ILE A N 1
ATOM 729 C CA . ILE A 1 92 ? -69.232 5.407 77.703 1.00 66.56 92 ILE A CA 1
ATOM 730 C C . ILE A 1 92 ? -69.711 4.903 79.072 1.00 66.56 92 ILE A C 1
ATOM 732 O O . ILE A 1 92 ? -70.912 4.776 79.294 1.00 66.56 92 ILE A O 1
ATOM 736 N N . ILE A 1 93 ? -68.781 4.646 79.997 1.00 67.62 93 ILE A N 1
ATOM 737 C CA . ILE A 1 93 ? -69.078 4.214 81.369 1.00 67.62 93 ILE A CA 1
ATOM 738 C C . ILE A 1 93 ? -69.832 5.323 82.103 1.00 67.62 93 ILE A C 1
ATOM 740 O O . ILE A 1 93 ? -70.882 5.069 82.686 1.00 67.62 93 ILE A O 1
ATOM 744 N N . SER A 1 94 ? -69.348 6.564 82.032 1.00 71.44 94 SER A N 1
ATOM 745 C CA . SER A 1 94 ? -70.003 7.696 82.695 1.00 71.44 94 SER A CA 1
ATOM 746 C C . SER A 1 94 ? -71.405 7.942 82.136 1.00 71.44 94 SER A C 1
ATOM 748 O O . SER A 1 94 ? -72.334 8.121 82.914 1.00 71.44 94 SER A O 1
ATOM 750 N N . ASP A 1 95 ? -71.592 7.905 80.816 1.00 71.88 95 ASP A N 1
ATOM 751 C CA . ASP A 1 95 ? -72.897 8.100 80.171 1.00 71.88 95 ASP A CA 1
ATOM 752 C C . ASP A 1 95 ? -73.895 6.995 80.558 1.00 71.88 95 ASP A C 1
ATOM 754 O O . ASP A 1 95 ? -75.061 7.285 80.836 1.00 71.88 95 ASP A O 1
ATOM 758 N N . TYR A 1 96 ? -73.435 5.742 80.653 1.00 67.19 96 TYR A N 1
ATOM 759 C CA . TYR A 1 96 ? -74.255 4.608 81.084 1.00 67.19 96 TYR A CA 1
ATOM 760 C C . TYR A 1 96 ? -74.693 4.746 82.550 1.00 67.19 96 TYR A C 1
ATOM 762 O O . TYR A 1 96 ? -75.888 4.714 82.852 1.00 67.19 96 TYR A O 1
ATOM 770 N N . PHE A 1 97 ? -73.753 4.991 83.465 1.00 67.38 97 PHE A N 1
ATOM 771 C CA . PHE A 1 97 ? -74.052 5.074 84.898 1.00 67.38 97 PHE A CA 1
ATOM 772 C C . PHE A 1 97 ? -74.742 6.378 85.315 1.00 67.38 97 PHE A C 1
ATOM 774 O O . PHE A 1 97 ? -75.498 6.371 86.280 1.00 67.38 97 PHE A O 1
ATOM 781 N N . ASN A 1 98 ? -74.588 7.474 84.565 1.00 71.69 98 ASN A N 1
ATOM 782 C CA . ASN A 1 98 ? -75.378 8.695 84.772 1.00 71.69 98 ASN A CA 1
ATOM 783 C C . ASN A 1 98 ? -76.862 8.509 84.409 1.00 71.69 98 ASN A C 1
ATOM 785 O O . ASN A 1 98 ? -77.705 9.289 84.854 1.00 71.69 98 ASN 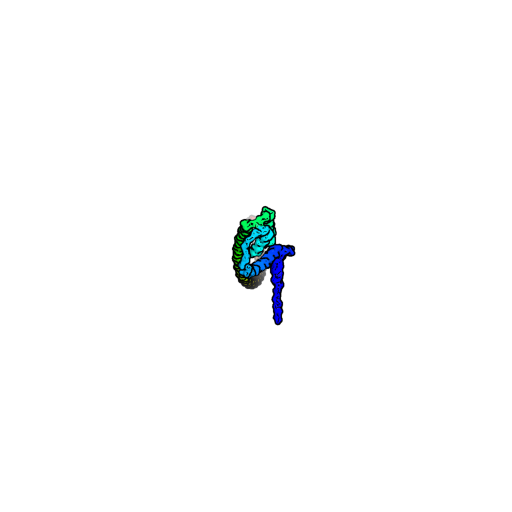A O 1
ATOM 789 N N . SER A 1 99 ? -77.192 7.488 83.611 1.00 65.50 99 SER A N 1
ATOM 790 C CA . SER A 1 99 ? -78.572 7.144 83.250 1.00 65.50 99 SER A CA 1
ATOM 791 C C . SER A 1 99 ? -79.241 6.150 84.215 1.00 65.50 99 SER A C 1
ATOM 793 O O . SER A 1 99 ? -80.452 5.944 84.125 1.00 65.50 99 SER A O 1
ATOM 795 N N . CYS A 1 100 ? -78.491 5.594 85.179 1.00 60.00 100 CYS A N 1
ATOM 796 C CA . CYS A 1 100 ? -78.970 4.617 86.162 1.00 60.00 100 CYS A CA 1
ATOM 797 C C . CYS A 1 100 ? -78.893 5.179 87.596 1.00 60.00 100 CYS A C 1
ATOM 799 O O . CYS A 1 100 ? -77.838 5.609 88.050 1.00 60.00 100 CYS A O 1
ATOM 801 N N . SER A 1 101 ? -79.999 5.158 88.352 1.00 58.44 101 SER A N 1
ATOM 802 C CA . SER A 1 101 ? -80.027 5.645 89.748 1.00 58.44 101 SER A CA 1
ATOM 803 C C . SER A 1 101 ? -79.387 4.682 90.758 1.00 58.44 101 SER A C 1
ATOM 805 O O . SER A 1 101 ? -78.992 5.110 91.839 1.00 58.44 101 SER A O 1
ATOM 807 N N . THR A 1 102 ? -79.297 3.398 90.407 1.00 57.75 102 THR A N 1
ATOM 808 C CA . THR A 1 102 ? -78.659 2.303 91.158 1.00 57.75 102 THR A CA 1
ATOM 809 C C . THR A 1 102 ? -78.145 1.288 90.139 1.00 57.75 102 THR A C 1
ATOM 811 O O . THR A 1 102 ? -78.901 0.922 89.240 1.00 57.75 102 THR A O 1
ATOM 814 N N . ALA A 1 103 ? -76.887 0.862 90.248 1.00 60.38 103 ALA A N 1
ATOM 815 C CA . ALA A 1 103 ? -76.297 -0.135 89.359 1.00 60.38 103 ALA A CA 1
ATOM 816 C C . ALA A 1 103 ? -76.568 -1.542 89.900 1.00 60.38 103 ALA A C 1
ATOM 818 O O . ALA A 1 103 ? -76.229 -1.835 91.047 1.00 60.38 103 ALA A O 1
ATOM 819 N N . SER A 1 104 ? -77.188 -2.404 89.096 1.00 66.69 104 SER A N 1
ATOM 820 C CA . SER A 1 104 ? -77.339 -3.815 89.452 1.00 66.69 104 SER A CA 1
ATOM 821 C C . SER A 1 104 ? -76.092 -4.620 89.065 1.00 66.69 104 SER A C 1
ATOM 823 O O . SER A 1 104 ? -75.294 -4.206 88.224 1.00 66.69 104 SER A O 1
ATOM 825 N N . GLU A 1 105 ? -75.925 -5.803 89.654 1.00 66.38 105 GLU A N 1
ATOM 826 C CA . GLU A 1 105 ? -74.870 -6.754 89.267 1.00 66.38 105 GLU A CA 1
ATOM 827 C C . GLU A 1 105 ? -74.970 -7.142 87.776 1.00 66.38 105 GLU A C 1
ATOM 829 O O . GLU A 1 105 ? -73.957 -7.313 87.098 1.00 66.38 105 GLU A O 1
ATOM 834 N N . GLU A 1 106 ? -76.190 -7.189 87.233 1.00 69.94 106 GLU A N 1
ATOM 835 C CA . GLU A 1 106 ? -76.454 -7.455 85.815 1.00 69.94 106 GLU A CA 1
ATOM 836 C C . GLU A 1 106 ? -75.911 -6.339 84.902 1.00 69.94 106 GLU A C 1
ATOM 838 O O . GLU A 1 106 ? -75.355 -6.618 83.839 1.00 69.94 106 GLU A O 1
ATOM 843 N N . ASP A 1 107 ? -76.009 -5.078 85.334 1.00 65.56 107 ASP A N 1
ATOM 844 C CA . ASP A 1 107 ? -75.493 -3.918 84.597 1.00 65.56 107 ASP A CA 1
ATOM 845 C C . ASP A 1 107 ? -73.961 -3.926 84.510 1.00 65.56 107 ASP A C 1
ATOM 847 O O . ASP A 1 107 ? -73.382 -3.606 83.468 1.00 65.56 107 ASP A O 1
ATOM 851 N N . LEU A 1 108 ? -73.295 -4.336 85.594 1.00 68.12 108 LEU A N 1
ATOM 852 C CA . LEU A 1 108 ? -71.841 -4.496 85.642 1.00 68.12 108 LEU A CA 1
ATOM 853 C C . LEU A 1 108 ? -71.366 -5.601 84.691 1.00 68.12 108 LEU A C 1
ATOM 855 O O . LEU A 1 108 ? -70.394 -5.405 83.958 1.00 68.12 108 LEU A O 1
ATOM 859 N N . LEU A 1 109 ? -72.078 -6.730 84.637 1.00 71.31 109 LEU A N 1
ATOM 860 C CA . LEU A 1 109 ? -71.755 -7.842 83.737 1.00 71.31 109 LEU A CA 1
ATOM 861 C C . LEU A 1 109 ? -71.829 -7.444 82.257 1.00 71.31 109 LEU A C 1
ATOM 863 O O . LEU A 1 109 ? -70.929 -7.788 81.493 1.00 71.31 109 LEU A O 1
ATOM 867 N N . VAL A 1 110 ? -72.835 -6.660 81.854 1.00 72.56 110 VAL A N 1
ATOM 868 C CA . VAL A 1 110 ? -72.951 -6.166 80.468 1.00 72.56 110 VAL A CA 1
ATOM 869 C C . VAL A 1 110 ? -71.761 -5.277 80.089 1.00 72.56 110 VAL A C 1
ATOM 871 O O . VAL A 1 110 ? -71.220 -5.392 78.984 1.00 72.56 110 VAL A O 1
ATOM 874 N N . VAL A 1 111 ? -71.320 -4.407 81.002 1.00 67.38 111 VAL A N 1
ATOM 875 C CA . VAL A 1 111 ? -70.147 -3.549 80.785 1.00 67.38 111 VAL A CA 1
ATOM 876 C C . VAL A 1 111 ? -68.866 -4.388 80.714 1.00 67.38 111 VAL A C 1
ATOM 878 O O . VAL A 1 111 ? -68.048 -4.161 79.818 1.00 67.38 111 VAL A O 1
ATOM 881 N N . TYR A 1 112 ? -68.708 -5.397 81.576 1.00 68.81 112 TYR A N 1
ATOM 882 C CA . TYR A 1 112 ? -67.573 -6.324 81.519 1.00 68.81 112 TYR A CA 1
ATOM 883 C C . TYR A 1 112 ? -67.515 -7.107 80.208 1.00 68.81 112 TYR A C 1
ATOM 885 O O . TYR A 1 112 ? -66.453 -7.168 79.584 1.00 68.81 112 TYR A O 1
ATOM 893 N N . ASP A 1 113 ? -68.642 -7.642 79.743 1.00 73.62 113 ASP A N 1
ATOM 894 C CA . ASP A 1 113 ? -68.716 -8.375 78.480 1.00 73.62 113 ASP A CA 1
ATOM 895 C C . ASP A 1 113 ? -68.384 -7.478 77.286 1.00 73.62 113 ASP A C 1
ATOM 897 O O . ASP A 1 113 ? -67.651 -7.889 76.382 1.00 73.62 113 ASP A O 1
ATOM 901 N N . LEU A 1 114 ? -68.849 -6.225 77.295 1.00 72.75 114 LEU A N 1
ATOM 902 C CA . LEU A 1 114 ? -68.532 -5.255 76.249 1.00 72.75 114 LEU A CA 1
ATOM 903 C C . LEU A 1 114 ? -67.036 -4.906 76.232 1.00 72.75 114 LEU A C 1
ATOM 905 O O . LEU A 1 114 ? -66.419 -4.889 75.161 1.00 72.75 114 LEU A O 1
ATOM 909 N N . ILE A 1 115 ? -66.445 -4.654 77.405 1.00 66.12 115 ILE A N 1
ATOM 910 C CA . ILE A 1 115 ? -65.011 -4.368 77.561 1.00 66.12 115 ILE A CA 1
ATOM 911 C C . ILE A 1 115 ? -64.183 -5.565 77.092 1.00 66.12 115 ILE A C 1
ATOM 913 O O . ILE A 1 115 ? -63.260 -5.396 76.292 1.00 66.12 115 ILE A O 1
ATOM 917 N N . ASN A 1 116 ? -64.539 -6.776 77.520 1.00 71.62 116 ASN A N 1
ATOM 918 C CA . ASN A 1 116 ? -63.842 -7.996 77.138 1.00 71.62 116 ASN A CA 1
ATOM 919 C C . ASN A 1 116 ? -63.977 -8.269 75.632 1.00 71.62 116 ASN A C 1
ATOM 921 O O . ASN A 1 116 ? -62.977 -8.509 74.962 1.00 71.62 116 ASN A O 1
ATOM 925 N N . ALA A 1 117 ? -65.171 -8.144 75.047 1.00 71.12 117 ALA A N 1
ATOM 926 C CA . ALA A 1 117 ? -65.373 -8.323 73.608 1.00 71.12 117 ALA A CA 1
ATOM 927 C C . ALA A 1 117 ? -64.549 -7.323 72.776 1.00 71.12 117 ALA A C 1
ATOM 929 O O . ALA A 1 117 ? -63.943 -7.696 71.764 1.00 71.12 117 ALA A O 1
ATOM 930 N N . LYS A 1 118 ? -64.474 -6.056 73.211 1.00 68.69 118 LYS A N 1
ATOM 931 C CA . LYS A 1 118 ? -63.621 -5.041 72.575 1.00 68.69 118 LYS A CA 1
ATOM 932 C C . LYS A 1 118 ? -62.137 -5.348 72.742 1.00 68.69 118 LYS A C 1
ATOM 934 O O . LYS A 1 118 ? -61.396 -5.228 71.769 1.00 68.69 118 LYS A O 1
ATOM 939 N N . TYR A 1 119 ? -61.719 -5.802 73.920 1.00 69.94 119 TYR A N 1
ATOM 940 C CA . TYR A 1 119 ? -60.352 -6.248 74.169 1.00 69.94 119 TYR A CA 1
ATOM 941 C C . TYR A 1 119 ? -59.960 -7.415 73.248 1.00 69.94 119 TYR A C 1
ATOM 943 O O . TYR A 1 119 ? -58.948 -7.326 72.554 1.00 69.94 119 TYR A O 1
ATOM 951 N N . GLN A 1 120 ? -60.789 -8.461 73.151 1.00 71.44 120 GLN A N 1
ATOM 952 C CA . GLN A 1 120 ? -60.540 -9.612 72.272 1.00 71.44 120 GLN A CA 1
ATOM 953 C C . GLN A 1 120 ? -60.476 -9.207 70.794 1.00 71.44 120 GLN A C 1
ATOM 955 O O . GLN A 1 120 ? -59.578 -9.635 70.069 1.00 71.44 120 GLN A O 1
ATOM 960 N N . THR A 1 121 ? -61.389 -8.334 70.353 1.00 73.81 121 THR A N 1
ATOM 961 C CA . THR A 1 121 ? -61.401 -7.817 68.974 1.00 73.81 121 THR A CA 1
ATOM 962 C C . THR A 1 121 ? -60.109 -7.064 68.656 1.00 73.81 121 THR A C 1
ATOM 964 O O . THR A 1 121 ? -59.472 -7.335 67.638 1.00 73.81 121 THR A O 1
ATOM 967 N N . ASN A 1 122 ? -59.684 -6.163 69.545 1.00 72.31 122 ASN A N 1
ATOM 968 C CA . ASN A 1 122 ? -58.438 -5.417 69.375 1.00 72.31 122 ASN A CA 1
ATOM 969 C C . ASN A 1 122 ? -57.225 -6.357 69.341 1.00 72.31 122 ASN A C 1
ATOM 971 O O . ASN A 1 122 ? -56.340 -6.183 68.506 1.00 72.31 122 ASN A O 1
ATOM 975 N N . ASN A 1 123 ? -57.195 -7.380 70.199 1.00 71.94 123 ASN A N 1
ATOM 976 C CA . ASN A 1 123 ? -56.110 -8.360 70.215 1.00 71.94 123 ASN A CA 1
ATOM 977 C C . ASN A 1 123 ? -56.024 -9.148 68.899 1.00 71.94 123 ASN A C 1
ATOM 979 O O . ASN A 1 123 ? -54.929 -9.342 68.371 1.00 71.94 123 ASN A O 1
ATOM 983 N N . SER A 1 124 ? -57.170 -9.549 68.338 1.00 75.50 124 SER A N 1
ATOM 984 C CA . SER A 1 124 ? -57.224 -10.215 67.030 1.00 75.50 124 SER A CA 1
ATOM 985 C C . SER A 1 124 ? -56.654 -9.322 65.925 1.00 75.50 124 SER A C 1
ATOM 987 O O . SER A 1 124 ? -55.770 -9.745 65.183 1.00 75.50 124 SER A O 1
ATOM 989 N N . GLN A 1 125 ? -57.086 -8.059 65.865 1.00 73.69 125 GLN A N 1
ATOM 990 C CA . GLN A 1 125 ? -56.609 -7.095 64.866 1.00 73.69 125 GLN A CA 1
ATOM 991 C C . GLN A 1 125 ? -55.104 -6.822 64.987 1.00 73.69 125 GLN A C 1
ATOM 993 O O . GLN A 1 125 ? -54.398 -6.747 63.983 1.00 73.69 125 GLN A O 1
ATOM 998 N N . ILE A 1 126 ? -54.585 -6.708 66.213 1.00 72.62 126 ILE A N 1
ATOM 999 C CA . ILE A 1 126 ? -53.146 -6.531 66.454 1.00 72.62 126 ILE A CA 1
ATOM 1000 C C . ILE A 1 126 ? -52.363 -7.757 65.977 1.00 72.62 126 ILE A C 1
ATOM 1002 O O . ILE A 1 126 ? -51.298 -7.607 65.377 1.00 72.62 126 ILE A O 1
ATOM 1006 N N . SER A 1 127 ? -52.884 -8.963 66.214 1.00 74.69 127 SER A N 1
ATOM 1007 C CA . SER A 1 127 ? -52.253 -10.201 65.754 1.00 74.69 127 SER A CA 1
ATOM 1008 C C . SER A 1 127 ? -52.194 -10.278 64.226 1.00 74.69 127 SER A C 1
ATOM 1010 O O . SER A 1 127 ? -51.159 -10.652 63.673 1.00 74.69 127 SER A O 1
ATOM 1012 N N . GLU A 1 128 ? -53.263 -9.879 63.536 1.00 79.19 128 GLU A N 1
ATOM 1013 C CA . GLU A 1 128 ? -53.300 -9.810 62.070 1.00 79.19 128 GLU A CA 1
ATOM 1014 C C . GLU A 1 128 ? -52.292 -8.793 61.523 1.00 79.19 128 GLU A C 1
ATOM 1016 O O . GLU A 1 128 ? -51.492 -9.129 60.649 1.00 79.19 128 GLU A O 1
ATOM 1021 N N . ILE A 1 129 ? -52.261 -7.577 62.083 1.00 73.88 129 ILE A N 1
ATOM 1022 C CA . ILE A 1 129 ? -51.299 -6.535 61.690 1.00 73.88 129 ILE A CA 1
ATOM 1023 C C . ILE A 1 129 ? -49.863 -7.017 61.904 1.00 73.88 129 ILE A C 1
ATOM 1025 O O . ILE A 1 129 ? -49.004 -6.811 61.047 1.00 73.88 129 ILE A O 1
ATOM 1029 N N . ARG A 1 130 ? -49.589 -7.675 63.036 1.00 75.31 130 ARG A N 1
ATOM 1030 C CA . ARG A 1 130 ? -48.267 -8.234 63.322 1.00 75.31 130 ARG A CA 1
ATOM 1031 C C . ARG A 1 130 ? -47.876 -9.277 62.281 1.00 75.31 130 ARG A C 1
ATOM 1033 O O . ARG A 1 130 ? -46.765 -9.211 61.765 1.00 75.31 130 ARG A O 1
ATOM 1040 N N . SER A 1 131 ? -48.784 -10.193 61.952 1.00 82.94 131 SER A N 1
ATOM 1041 C CA . SER A 1 131 ? -48.524 -11.229 60.954 1.00 82.94 131 SER A CA 1
ATOM 1042 C C . SER A 1 131 ? -48.279 -10.645 59.557 1.00 82.94 131 SER A C 1
ATOM 1044 O O . SER A 1 131 ? -47.384 -11.116 58.856 1.00 82.94 131 SER A O 1
ATOM 1046 N N . ASP A 1 132 ? -49.037 -9.622 59.148 1.00 82.25 132 ASP A N 1
ATOM 1047 C CA . ASP A 1 132 ? -48.841 -8.938 57.861 1.00 82.25 132 ASP A CA 1
ATOM 1048 C C . ASP A 1 132 ? -47.492 -8.205 57.810 1.00 82.25 132 ASP A C 1
ATOM 1050 O O . ASP A 1 132 ? -46.747 -8.327 56.835 1.00 82.25 132 ASP A O 1
ATOM 1054 N N . LEU A 1 133 ? -47.130 -7.495 58.884 1.00 73.25 133 LEU A N 1
ATOM 1055 C CA . LEU A 1 133 ? -45.835 -6.820 58.992 1.00 73.25 133 LEU A CA 1
ATOM 1056 C C . LEU A 1 133 ? -44.664 -7.806 58.955 1.00 73.25 133 LEU A C 1
ATOM 1058 O O . LEU A 1 133 ? -43.674 -7.543 58.275 1.00 73.25 133 LEU A O 1
ATOM 1062 N N . GLU A 1 134 ? -44.775 -8.936 59.651 1.00 78.56 134 GLU A N 1
ATOM 1063 C CA . GLU A 1 134 ? -43.740 -9.971 59.687 1.00 78.56 134 GLU A CA 1
ATOM 1064 C C . GLU A 1 134 ? -43.559 -10.621 58.306 1.00 78.56 134 GLU A C 1
ATOM 1066 O O . GLU A 1 134 ? -42.437 -10.702 57.807 1.00 78.56 134 GLU A O 1
ATOM 1071 N N . SER A 1 135 ? -44.659 -10.943 57.615 1.00 79.94 135 SER A N 1
ATOM 1072 C CA . SER A 1 135 ? -44.635 -11.433 56.229 1.00 79.94 135 SER A CA 1
ATOM 1073 C C . SER A 1 135 ? -43.985 -10.429 55.266 1.00 79.94 135 SER A C 1
ATOM 1075 O O . SER A 1 135 ? -43.097 -10.781 54.481 1.00 79.94 135 SER A O 1
ATOM 1077 N N . LYS A 1 136 ? -44.375 -9.150 55.348 1.00 79.25 136 LYS A N 1
ATOM 1078 C CA . LYS A 1 136 ? -43.783 -8.079 54.532 1.00 79.25 136 LYS A CA 1
ATOM 1079 C C . LYS A 1 136 ? -42.289 -7.930 54.802 1.00 79.25 136 LYS A C 1
ATOM 1081 O O . LYS A 1 136 ? -41.518 -7.833 53.850 1.00 79.25 136 LYS A O 1
ATOM 1086 N N . PHE A 1 137 ? -41.870 -7.983 56.064 1.00 68.25 137 PHE A N 1
ATOM 1087 C CA . PHE A 1 137 ? -40.462 -7.887 56.439 1.00 68.25 137 PHE A CA 1
ATOM 1088 C C . PHE A 1 137 ? -39.634 -9.063 55.897 1.00 68.25 137 PHE A C 1
ATOM 1090 O O . PHE A 1 137 ? -38.578 -8.847 55.302 1.00 68.25 137 PHE A O 1
ATOM 1097 N N . SER A 1 138 ? -40.128 -10.298 56.023 1.00 75.12 138 SER A N 1
ATOM 1098 C CA . SER A 1 138 ? -39.448 -11.484 55.488 1.00 75.12 138 SER A CA 1
ATOM 1099 C C . SER A 1 138 ? -39.344 -11.466 53.959 1.00 75.12 138 SER A C 1
ATOM 1101 O O . SER A 1 138 ? -38.284 -11.779 53.418 1.00 75.12 138 SER A O 1
ATOM 1103 N N . SER A 1 139 ? -40.408 -11.059 53.257 1.00 76.62 139 SER A N 1
ATOM 1104 C CA . SER A 1 139 ? -40.402 -10.975 51.788 1.00 76.62 139 SER A CA 1
ATOM 1105 C C . SER A 1 139 ? -39.430 -9.914 51.256 1.00 76.62 139 SER A C 1
ATOM 1107 O O . SER A 1 139 ? -38.656 -10.200 50.341 1.00 76.62 139 SER A O 1
ATOM 1109 N N . ALA A 1 140 ? -39.398 -8.729 51.875 1.00 69.75 140 ALA A N 1
ATOM 1110 C CA . ALA A 1 140 ? -38.455 -7.669 51.527 1.00 69.75 140 ALA A CA 1
ATOM 1111 C C . ALA A 1 140 ? -37.005 -8.114 51.762 1.00 69.75 140 ALA A C 1
ATOM 1113 O O . ALA A 1 140 ? -36.168 -7.974 50.877 1.00 69.75 140 ALA A O 1
ATOM 1114 N N . SER A 1 141 ? -36.726 -8.753 52.904 1.00 70.88 141 SER A N 1
ATOM 1115 C CA . SER A 1 141 ? -35.383 -9.251 53.214 1.00 70.88 141 SER A CA 1
ATOM 1116 C C . SER A 1 141 ? -34.890 -10.318 52.230 1.00 70.88 141 SER A C 1
ATOM 1118 O O . SER A 1 141 ? -33.690 -10.382 51.970 1.00 70.88 141 SER A O 1
ATOM 1120 N N . SER A 1 142 ? -35.781 -11.163 51.698 1.00 76.31 142 SER A N 1
ATOM 1121 C CA . SER A 1 142 ? -35.420 -12.164 50.685 1.00 76.31 142 SER A CA 1
ATOM 1122 C C . SER A 1 142 ? -35.111 -11.510 49.338 1.00 76.31 142 SER A C 1
ATOM 1124 O O . SER A 1 142 ? -34.089 -11.814 48.729 1.00 76.31 142 SER A O 1
ATOM 1126 N N . SER A 1 143 ? -35.961 -10.577 48.898 1.00 83.50 143 SER A N 1
ATOM 1127 C CA . SER A 1 143 ? -35.765 -9.852 47.636 1.00 83.50 143 SER A CA 1
ATOM 1128 C C . SER A 1 143 ? -34.497 -8.997 47.657 1.00 83.50 143 SER A C 1
ATOM 1130 O O . SER A 1 143 ? -33.742 -8.995 46.687 1.00 83.50 143 SER A O 1
ATOM 1132 N N . ASP A 1 144 ? -34.208 -8.328 48.775 1.00 80.31 144 ASP A N 1
ATOM 1133 C CA . ASP A 1 144 ? -32.986 -7.536 48.931 1.00 80.31 144 ASP A CA 1
ATOM 1134 C C . ASP A 1 144 ? -31.727 -8.414 48.864 1.00 80.31 144 ASP A C 1
ATOM 1136 O O . ASP A 1 144 ? -30.715 -8.010 48.285 1.00 80.31 144 ASP A O 1
ATOM 1140 N N . TYR A 1 145 ? -31.787 -9.637 49.402 1.00 80.81 145 TYR A N 1
ATOM 1141 C CA . TYR A 1 145 ? -30.686 -10.597 49.315 1.00 80.81 145 TYR A CA 1
ATOM 1142 C C . TYR A 1 145 ? -30.472 -11.108 47.882 1.00 80.81 145 TYR A C 1
ATOM 1144 O O . TYR A 1 145 ? -29.333 -11.197 47.423 1.00 80.81 145 TYR A O 1
ATOM 1152 N N . GLU A 1 146 ? -31.548 -11.393 47.145 1.00 85.94 146 GLU A N 1
ATOM 1153 C CA . GLU A 1 146 ? -31.479 -11.779 45.729 1.00 85.94 146 GLU A CA 1
ATOM 1154 C C . GLU A 1 146 ? -30.895 -10.659 44.860 1.00 85.94 146 GLU A C 1
ATOM 1156 O O . GLU A 1 146 ? -29.966 -10.903 44.088 1.00 85.94 146 GLU A O 1
ATOM 1161 N N . HIS A 1 147 ? -31.363 -9.419 45.037 1.00 83.50 147 HIS A N 1
ATOM 1162 C CA . HIS A 1 147 ? -30.818 -8.260 44.327 1.00 83.50 147 HIS A CA 1
ATOM 1163 C C . HIS A 1 147 ? -29.337 -8.029 44.645 1.00 83.50 147 HIS A C 1
ATOM 1165 O O . HIS A 1 147 ? -28.553 -7.722 43.746 1.00 83.50 147 HIS A O 1
ATOM 1171 N N . TYR A 1 148 ? -28.931 -8.196 45.907 1.00 84.69 148 TYR A N 1
ATOM 1172 C CA . TYR A 1 148 ? -27.530 -8.081 46.304 1.00 84.69 148 TYR A CA 1
ATOM 1173 C C . TYR A 1 148 ? -26.647 -9.143 45.630 1.00 84.69 148 TYR A C 1
ATOM 1175 O O . TYR A 1 148 ? -25.576 -8.815 45.117 1.00 84.69 148 TYR A O 1
ATOM 1183 N N . ASN A 1 149 ? -27.104 -10.397 45.575 1.00 88.00 149 ASN A N 1
ATOM 1184 C CA . ASN A 1 149 ? -26.365 -11.474 44.914 1.00 88.00 149 ASN A CA 1
ATOM 1185 C C . ASN A 1 149 ? -26.269 -11.270 43.397 1.00 88.00 149 ASN A C 1
ATOM 1187 O O . ASN A 1 149 ? -25.211 -11.517 42.820 1.00 88.00 149 ASN A O 1
ATOM 1191 N N . GLU A 1 150 ? -27.331 -10.781 42.752 1.00 90.25 150 GLU A N 1
ATOM 1192 C CA . GLU A 1 150 ? -27.287 -10.470 41.320 1.00 90.25 150 GLU A CA 1
ATOM 1193 C C . GLU A 1 150 ? -26.328 -9.308 41.027 1.00 90.25 150 GLU A C 1
ATOM 1195 O O . GLU A 1 150 ? -25.547 -9.375 40.080 1.00 90.25 150 GLU A O 1
ATOM 1200 N N . LEU A 1 151 ? -26.300 -8.275 41.878 1.00 88.62 151 LEU A N 1
ATOM 1201 C CA . LEU A 1 151 ? -25.316 -7.195 41.767 1.00 88.62 151 LEU A CA 1
ATOM 1202 C C 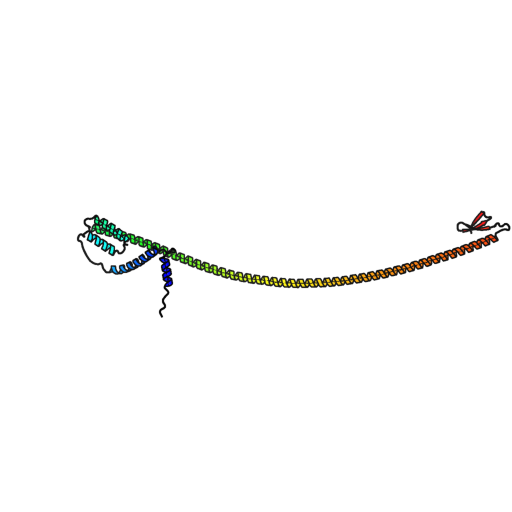. LEU A 1 151 ? -23.878 -7.711 41.894 1.00 88.62 151 LEU A C 1
ATOM 1204 O O . LEU A 1 151 ? -23.024 -7.301 41.111 1.00 88.62 151 LEU A O 1
ATOM 1208 N N . LEU A 1 152 ? -23.604 -8.621 42.835 1.00 90.06 152 LEU A N 1
ATOM 1209 C CA . LEU A 1 152 ? -22.288 -9.256 42.951 1.00 90.06 152 LEU A CA 1
ATOM 1210 C C . LEU A 1 152 ? -21.926 -10.040 41.683 1.00 90.06 152 LEU A C 1
ATOM 1212 O O . LEU A 1 152 ? -20.828 -9.869 41.156 1.00 90.06 152 LEU A O 1
ATOM 1216 N N . ARG A 1 153 ? -22.867 -10.825 41.144 1.00 94.06 153 ARG A N 1
ATOM 1217 C CA . ARG A 1 153 ? -22.669 -11.586 39.902 1.00 94.06 153 ARG A CA 1
ATOM 1218 C C . ARG A 1 153 ? -22.337 -10.671 38.722 1.00 94.06 153 ARG A C 1
ATOM 1220 O O . ARG A 1 153 ? -21.412 -10.957 37.967 1.00 94.06 153 ARG A O 1
ATOM 1227 N N . LEU A 1 154 ? -23.059 -9.559 38.580 1.00 89.94 154 LEU A N 1
ATOM 1228 C CA . LEU A 1 154 ? -22.820 -8.573 37.524 1.00 89.94 154 LEU A CA 1
ATOM 1229 C C . LEU A 1 154 ? -21.471 -7.863 37.685 1.00 89.94 154 LEU A C 1
ATOM 1231 O O . LEU A 1 154 ? -20.802 -7.595 36.688 1.00 89.94 154 LEU A O 1
ATOM 1235 N N . VAL A 1 155 ? -21.043 -7.576 38.918 1.00 89.25 155 VAL A N 1
ATOM 1236 C CA . VAL A 1 155 ? -19.713 -7.007 39.191 1.00 89.25 155 VAL A CA 1
ATOM 1237 C C . VAL A 1 155 ? -18.603 -7.984 38.799 1.00 89.25 155 VAL A C 1
ATOM 1239 O O . VAL A 1 155 ? -17.621 -7.562 38.181 1.00 89.25 155 VAL A O 1
ATOM 1242 N N . ASP A 1 156 ? -18.760 -9.274 39.093 1.00 91.50 156 ASP A N 1
ATOM 1243 C CA . ASP A 1 156 ? -17.798 -10.305 38.691 1.00 91.50 156 ASP A CA 1
ATOM 1244 C C . ASP A 1 156 ? -17.752 -10.468 37.164 1.00 91.50 156 ASP A C 1
ATOM 1246 O O . ASP A 1 156 ? -16.674 -10.499 36.567 1.00 91.50 156 ASP A O 1
ATOM 1250 N N . GLU A 1 157 ? -18.914 -10.499 36.507 1.00 91.50 157 GLU A N 1
ATOM 1251 C CA . GLU A 1 157 ? -19.028 -10.578 35.046 1.00 91.50 157 GLU A CA 1
ATOM 1252 C C . GLU A 1 157 ? -18.372 -9.366 34.361 1.00 91.50 157 GLU A C 1
ATOM 1254 O O . GLU A 1 157 ? -17.586 -9.519 33.417 1.00 91.50 157 GLU A O 1
ATOM 1259 N N . LEU A 1 158 ? -18.606 -8.160 34.888 1.00 88.75 158 LEU A N 1
ATOM 1260 C CA . LEU A 1 158 ? -17.974 -6.933 34.409 1.00 88.75 158 LEU A CA 1
ATOM 1261 C C . LEU A 1 158 ? -16.453 -6.966 34.622 1.00 88.75 158 LEU A C 1
ATOM 1263 O O . LEU A 1 158 ? -15.694 -6.626 33.714 1.00 88.75 158 LEU A O 1
ATOM 1267 N N . THR A 1 159 ? -15.994 -7.415 35.791 1.00 90.12 159 THR A N 1
ATOM 1268 C CA . THR A 1 159 ? -14.562 -7.511 36.125 1.00 90.12 159 THR A CA 1
ATOM 1269 C C . THR A 1 159 ? -13.833 -8.475 35.189 1.00 90.12 159 THR A C 1
ATOM 1271 O O . THR A 1 159 ? -12.747 -8.160 34.685 1.00 90.12 159 THR A O 1
ATOM 1274 N N . ASN A 1 160 ? -14.447 -9.622 34.897 1.00 89.88 160 ASN A N 1
ATOM 1275 C CA . ASN A 1 160 ? -13.910 -10.607 33.963 1.00 89.88 160 ASN A CA 1
ATOM 1276 C C . ASN A 1 160 ? -13.858 -10.055 32.533 1.00 89.88 160 ASN A C 1
ATOM 1278 O O . ASN A 1 160 ? -12.825 -10.165 31.871 1.00 89.88 160 ASN A O 1
ATOM 1282 N N . THR A 1 161 ? -14.926 -9.388 32.087 1.00 89.31 161 THR A N 1
ATOM 1283 C CA . THR A 1 161 ? -15.008 -8.777 30.751 1.00 89.31 161 THR A CA 1
ATOM 1284 C C . THR A 1 161 ? -13.941 -7.698 30.563 1.00 89.31 161 THR A C 1
ATOM 1286 O O . THR A 1 161 ? -13.235 -7.682 29.556 1.00 89.31 161 THR A O 1
ATOM 1289 N N . VAL A 1 162 ? -13.752 -6.822 31.554 1.00 85.50 162 VAL A N 1
ATOM 1290 C CA . VAL A 1 162 ? -12.719 -5.775 31.515 1.00 85.50 162 VAL A CA 1
ATOM 1291 C C . VAL A 1 162 ? -11.315 -6.381 31.485 1.00 85.50 162 VAL A C 1
ATOM 1293 O O . VAL A 1 162 ? -10.451 -5.905 30.747 1.00 85.50 162 VAL A O 1
ATOM 1296 N N . SER A 1 163 ? -11.079 -7.447 32.250 1.00 86.31 163 SER A N 1
ATOM 1297 C CA . SER A 1 163 ? -9.777 -8.125 32.286 1.00 86.31 163 SER A CA 1
ATOM 1298 C C . SER A 1 163 ? -9.452 -8.819 30.960 1.00 86.31 163 SER A C 1
ATOM 1300 O O . SER A 1 163 ? -8.324 -8.714 30.468 1.00 86.31 163 SER A O 1
ATOM 1302 N N . ALA A 1 164 ? -10.443 -9.479 30.353 1.00 85.25 164 ALA A N 1
ATOM 1303 C CA . ALA A 1 164 ? -10.329 -10.083 29.030 1.00 85.25 164 ALA A CA 1
ATOM 1304 C C . ALA A 1 164 ? -10.026 -9.024 27.961 1.00 85.25 164 ALA A C 1
ATOM 1306 O O . ALA A 1 164 ? -9.014 -9.133 27.271 1.00 85.25 164 ALA A O 1
ATOM 1307 N N . ASN A 1 165 ? -10.810 -7.941 27.913 1.00 82.44 165 ASN A N 1
ATOM 1308 C CA . ASN A 1 165 ? -10.609 -6.849 26.958 1.00 82.44 165 ASN A CA 1
ATOM 1309 C C . ASN A 1 165 ? -9.223 -6.209 27.084 1.00 82.44 165 ASN A C 1
ATOM 1311 O O . ASN A 1 165 ? -8.574 -5.956 26.076 1.00 82.44 165 ASN A O 1
ATOM 1315 N N . LYS A 1 166 ? -8.726 -6.003 28.309 1.00 85.88 166 LYS A N 1
ATOM 1316 C CA . LYS A 1 166 ? -7.372 -5.477 28.538 1.00 85.88 166 LYS A CA 1
ATOM 1317 C C . LYS A 1 166 ? -6.280 -6.405 27.995 1.00 85.88 166 LYS A C 1
ATOM 1319 O O . LYS A 1 166 ? -5.214 -5.939 27.597 1.00 85.88 166 LYS A O 1
ATOM 1324 N N . THR A 1 167 ? -6.528 -7.711 28.011 1.00 88.56 167 THR A N 1
ATOM 1325 C CA . THR A 1 167 ? -5.583 -8.721 27.522 1.00 88.56 167 THR A CA 1
ATOM 1326 C C . THR A 1 167 ? -5.600 -8.763 25.995 1.00 88.56 167 THR A C 1
ATOM 1328 O O . THR A 1 167 ? -4.535 -8.730 25.386 1.00 88.56 167 THR A O 1
ATOM 1331 N N . THR A 1 168 ? -6.788 -8.734 25.384 1.00 89.31 168 THR A N 1
ATOM 1332 C CA . THR A 1 168 ? -6.960 -8.614 23.929 1.00 89.31 168 THR A CA 1
ATOM 1333 C C . THR A 1 168 ? -6.335 -7.327 23.398 1.00 89.31 168 THR A C 1
ATOM 1335 O O . THR A 1 168 ? -5.501 -7.384 22.507 1.00 89.31 168 THR A O 1
ATOM 1338 N N . GLU A 1 169 ? -6.616 -6.177 24.018 1.00 87.81 169 GLU A N 1
ATOM 1339 C CA . GLU A 1 169 ? -6.048 -4.887 23.604 1.00 87.81 169 GLU A CA 1
ATOM 1340 C C . GLU A 1 169 ? -4.513 -4.882 23.670 1.00 87.81 169 GLU A C 1
ATOM 1342 O O . GLU A 1 169 ? -3.846 -4.270 22.836 1.00 87.81 169 GLU A O 1
ATOM 1347 N N . LYS A 1 170 ? -3.934 -5.563 24.666 1.00 90.88 170 LYS A N 1
ATOM 1348 C CA . LYS A 1 170 ? -2.483 -5.717 24.768 1.00 90.88 170 LYS A CA 1
ATOM 1349 C C . LYS A 1 170 ? -1.934 -6.556 23.610 1.00 90.88 170 LYS A C 1
ATOM 1351 O O . LYS A 1 170 ? -0.956 -6.134 23.002 1.00 90.88 170 LYS A O 1
ATOM 1356 N N . HIS A 1 171 ? -2.558 -7.696 23.313 1.00 89.81 171 HIS A N 1
ATOM 1357 C CA . HIS A 1 171 ? -2.149 -8.571 22.213 1.00 89.81 171 HIS A CA 1
ATOM 1358 C C . HIS A 1 171 ? -2.245 -7.849 20.864 1.00 89.81 171 HIS A C 1
ATOM 1360 O O . HIS A 1 171 ? -1.270 -7.808 20.126 1.00 89.81 171 HIS A O 1
ATOM 1366 N N . ASP A 1 172 ? -3.367 -7.178 20.593 1.00 91.38 172 ASP A N 1
ATOM 1367 C CA . ASP A 1 172 ? -3.581 -6.432 19.347 1.00 91.38 172 ASP A CA 1
ATOM 1368 C C . ASP A 1 172 ? -2.539 -5.317 19.162 1.00 91.38 172 ASP A C 1
ATOM 1370 O O . ASP A 1 172 ? -2.064 -5.062 18.055 1.00 91.38 172 ASP A O 1
ATOM 1374 N N . LYS A 1 173 ? -2.149 -4.644 20.254 1.00 90.31 173 LYS A N 1
ATOM 1375 C CA . LYS A 1 173 ? -1.087 -3.627 20.232 1.00 90.31 173 LYS A CA 1
ATOM 1376 C C . LYS A 1 173 ? 0.291 -4.225 19.959 1.00 90.31 173 LYS A C 1
ATOM 1378 O O . LYS A 1 173 ? 1.075 -3.601 19.246 1.00 90.31 173 LYS A O 1
ATOM 1383 N N . GLU A 1 174 ? 0.599 -5.381 20.541 1.00 93.75 174 GLU A N 1
ATOM 1384 C CA . GLU A 1 174 ? 1.863 -6.092 20.318 1.00 93.75 174 GLU A CA 1
ATOM 1385 C C . GLU A 1 174 ? 1.956 -6.612 18.875 1.00 93.75 174 GLU A C 1
ATOM 1387 O O . GLU A 1 174 ? 2.976 -6.387 18.220 1.00 93.75 174 GLU A O 1
ATOM 1392 N N . ASP A 1 175 ? 0.873 -7.186 18.344 1.00 94.38 175 ASP A N 1
ATOM 1393 C CA . ASP A 1 175 ? 0.773 -7.631 16.951 1.00 94.38 175 ASP A CA 1
ATOM 1394 C C . ASP A 1 175 ? 0.947 -6.463 15.977 1.00 94.38 175 ASP A C 1
ATOM 1396 O O . ASP A 1 175 ? 1.796 -6.513 15.086 1.00 94.38 175 ASP A O 1
ATOM 1400 N N . LEU A 1 176 ? 0.212 -5.363 16.187 1.00 93.69 176 LEU A N 1
ATOM 1401 C CA . LEU A 1 176 ? 0.311 -4.177 15.337 1.00 93.69 176 LEU A CA 1
ATOM 1402 C C . LEU A 1 176 ? 1.723 -3.573 15.367 1.00 93.69 176 LEU A C 1
ATOM 1404 O O . LEU A 1 176 ? 2.240 -3.148 14.333 1.00 93.69 176 LEU A O 1
ATOM 1408 N N . ALA A 1 177 ? 2.372 -3.538 16.534 1.00 93.44 177 ALA A N 1
ATOM 1409 C CA . ALA A 1 177 ? 3.754 -3.078 16.647 1.00 93.44 177 ALA A CA 1
ATOM 1410 C C . ALA A 1 177 ? 4.730 -4.001 15.893 1.00 93.44 177 ALA A C 1
ATOM 1412 O O . ALA A 1 177 ? 5.668 -3.516 15.249 1.00 93.44 177 ALA A O 1
ATOM 1413 N N . GLY A 1 178 ? 4.493 -5.316 15.933 1.00 95.81 178 GLY A N 1
ATOM 1414 C CA . GLY A 1 178 ? 5.239 -6.307 15.160 1.00 95.81 178 GLY A CA 1
ATOM 1415 C C . GLY A 1 178 ? 5.072 -6.121 13.651 1.00 95.81 178 GLY A C 1
ATOM 1416 O O . GLY A 1 178 ? 6.064 -6.119 12.920 1.00 95.81 178 GLY A O 1
ATOM 1417 N N . ASP A 1 179 ? 3.844 -5.904 13.183 1.00 95.88 179 ASP A N 1
ATOM 1418 C CA . ASP A 1 179 ? 3.526 -5.652 11.772 1.00 95.88 179 ASP A CA 1
ATOM 1419 C C . ASP A 1 179 ? 4.180 -4.370 11.257 1.00 95.88 179 ASP A C 1
ATOM 1421 O O . ASP A 1 179 ? 4.807 -4.370 10.196 1.00 95.88 179 ASP A O 1
ATOM 1425 N N . ILE A 1 180 ? 4.097 -3.282 12.030 1.00 94.06 180 ILE A N 1
ATOM 1426 C CA . ILE A 1 180 ? 4.744 -2.008 11.692 1.00 94.06 180 ILE A CA 1
ATOM 1427 C C . ILE A 1 180 ? 6.260 -2.190 11.577 1.00 94.06 180 ILE A C 1
ATOM 1429 O O . ILE A 1 180 ? 6.863 -1.690 10.627 1.00 94.06 180 ILE A O 1
ATOM 1433 N N . SER A 1 181 ? 6.873 -2.918 12.514 1.00 95.25 181 SER A N 1
ATOM 1434 C CA . SER A 1 181 ? 8.323 -3.142 12.519 1.00 95.25 181 SER A CA 1
ATOM 1435 C C . SER A 1 181 ? 8.775 -3.948 11.299 1.00 95.25 181 SER A C 1
ATOM 1437 O O . SER A 1 181 ? 9.719 -3.545 10.623 1.00 95.25 181 SER A O 1
ATOM 1439 N N . ARG A 1 182 ? 8.058 -5.030 10.961 1.00 96.31 182 ARG A N 1
ATOM 1440 C CA . ARG A 1 182 ? 8.348 -5.855 9.776 1.00 96.31 182 ARG A CA 1
ATOM 1441 C C . ARG A 1 182 ? 8.194 -5.074 8.476 1.00 96.31 182 ARG A C 1
ATOM 1443 O O . ARG A 1 182 ? 9.097 -5.091 7.646 1.00 96.31 182 ARG A O 1
ATOM 1450 N N . ASN A 1 183 ? 7.096 -4.333 8.326 1.00 95.31 183 ASN A N 1
ATOM 1451 C CA . ASN A 1 183 ? 6.866 -3.509 7.138 1.00 95.31 183 ASN A CA 1
ATOM 1452 C C . ASN A 1 183 ? 7.921 -2.405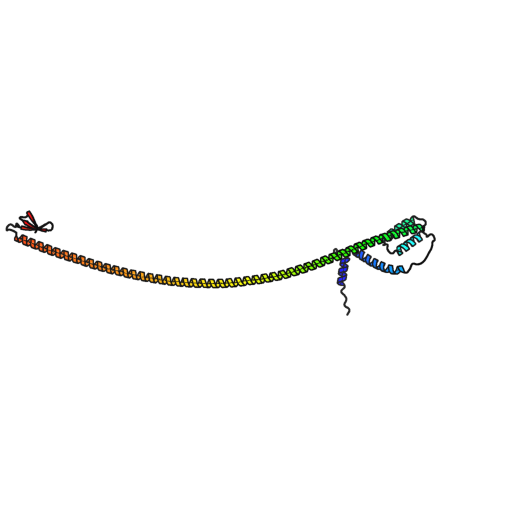 6.995 1.00 95.31 183 ASN A C 1
ATOM 1454 O O . ASN A 1 183 ? 8.316 -2.061 5.883 1.00 95.31 183 ASN A O 1
ATOM 1458 N N . HIS A 1 184 ? 8.383 -1.834 8.111 1.00 95.19 184 HIS A N 1
ATOM 1459 C CA . HIS A 1 184 ? 9.444 -0.835 8.090 1.00 95.19 184 HIS A CA 1
ATOM 1460 C C . HIS A 1 184 ? 10.780 -1.426 7.622 1.00 95.19 184 HIS A C 1
ATOM 1462 O O . HIS A 1 184 ? 11.452 -0.822 6.786 1.00 95.19 184 HIS A O 1
ATOM 1468 N N . GLU A 1 185 ? 11.145 -2.607 8.121 1.00 96.50 185 GLU A N 1
ATOM 1469 C CA . GLU A 1 185 ? 12.366 -3.313 7.725 1.00 96.50 185 GLU A CA 1
ATOM 1470 C C . GLU A 1 185 ? 12.336 -3.718 6.243 1.00 96.50 185 GLU A C 1
ATOM 1472 O O . GLU A 1 185 ? 13.294 -3.468 5.510 1.00 96.50 185 GLU A O 1
ATOM 1477 N N . GLU A 1 186 ? 11.206 -4.243 5.763 1.00 96.69 186 GLU A N 1
ATOM 1478 C CA . GLU A 1 186 ? 11.017 -4.581 4.348 1.00 96.69 186 GLU A CA 1
ATOM 1479 C C . GLU A 1 186 ? 11.105 -3.339 3.447 1.00 96.69 186 GLU A C 1
ATOM 1481 O O . GLU A 1 186 ? 11.771 -3.357 2.411 1.00 96.69 186 GLU A O 1
ATOM 1486 N N . ALA A 1 187 ? 10.507 -2.218 3.863 1.00 96.25 187 ALA A N 1
ATOM 1487 C CA . ALA A 1 187 ? 10.596 -0.962 3.124 1.00 96.25 187 ALA A CA 1
ATOM 1488 C C . ALA A 1 187 ? 12.034 -0.417 3.048 1.00 96.25 187 ALA A C 1
ATOM 1490 O O . ALA A 1 187 ? 12.424 0.134 2.015 1.00 96.25 187 ALA A O 1
ATOM 1491 N N . LEU A 1 188 ? 12.829 -0.567 4.115 1.00 96.25 188 LEU A N 1
ATOM 1492 C CA . LEU A 1 188 ? 14.245 -0.190 4.113 1.00 96.25 188 LEU A CA 1
ATOM 1493 C C . LEU A 1 188 ? 15.047 -1.057 3.143 1.00 96.25 188 LEU A C 1
ATOM 1495 O O . LEU A 1 188 ? 15.773 -0.511 2.312 1.00 96.25 188 LEU A O 1
ATOM 1499 N N . LYS A 1 189 ? 14.846 -2.376 3.185 1.00 96.81 189 LYS A N 1
ATOM 1500 C CA . LYS A 1 189 ? 15.511 -3.313 2.278 1.00 96.81 189 LYS A CA 1
ATOM 1501 C C . LYS A 1 189 ? 15.185 -3.015 0.812 1.00 96.81 189 LYS A C 1
ATOM 1503 O O . LYS A 1 189 ? 16.090 -2.864 -0.003 1.00 96.81 189 LYS A O 1
ATOM 1508 N N . ASN A 1 190 ? 13.906 -2.817 0.491 1.00 96.44 190 ASN A N 1
ATOM 1509 C CA . ASN A 1 190 ? 13.472 -2.479 -0.867 1.00 96.44 190 ASN A CA 1
ATOM 1510 C C . ASN A 1 190 ? 14.077 -1.152 -1.350 1.00 96.44 190 ASN A C 1
ATOM 1512 O O . ASN A 1 190 ? 14.424 -1.004 -2.521 1.00 96.44 190 ASN A O 1
ATOM 1516 N N . LYS A 1 191 ? 14.221 -0.166 -0.455 1.00 97.25 191 LYS A N 1
ATOM 1517 C CA . LYS A 1 191 ? 14.865 1.111 -0.781 1.00 97.25 191 LYS A CA 1
ATOM 1518 C C . LYS A 1 191 ? 16.357 0.939 -1.083 1.00 97.25 191 LYS A C 1
ATOM 1520 O O . LYS A 1 191 ? 16.865 1.613 -1.981 1.00 97.25 191 LYS A O 1
ATOM 1525 N N . GLU A 1 192 ? 17.056 0.088 -0.337 1.00 96.19 192 GLU A N 1
ATOM 1526 C CA . GLU A 1 192 ? 18.468 -0.227 -0.580 1.00 96.19 192 GLU A CA 1
ATOM 1527 C C . GLU A 1 192 ? 18.656 -0.941 -1.923 1.00 96.19 192 GLU A C 1
ATOM 1529 O O . GLU A 1 192 ? 19.466 -0.484 -2.730 1.00 96.19 192 GLU A O 1
ATOM 1534 N N . GLU A 1 193 ? 17.844 -1.964 -2.206 1.00 96.69 193 GLU A N 1
ATOM 1535 C CA . GLU A 1 193 ? 17.846 -2.689 -3.487 1.00 96.69 193 GLU A CA 1
ATOM 1536 C C . GLU A 1 193 ? 17.585 -1.737 -4.669 1.00 96.69 193 GLU A C 1
ATOM 1538 O O . GLU A 1 193 ? 18.388 -1.665 -5.599 1.00 96.69 193 GLU A O 1
ATOM 1543 N N . LEU A 1 194 ? 16.550 -0.890 -4.590 1.00 96.69 194 LEU A N 1
ATOM 1544 C CA . LEU A 1 194 ? 16.264 0.121 -5.619 1.00 96.69 194 LEU A CA 1
ATOM 1545 C C . LEU A 1 194 ? 17.417 1.112 -5.818 1.00 96.69 194 LEU A C 1
ATOM 1547 O O . LEU A 1 194 ? 17.698 1.534 -6.940 1.00 96.69 194 LEU A O 1
ATOM 1551 N N . THR A 1 195 ? 18.082 1.517 -4.734 1.00 96.69 195 THR A N 1
ATOM 1552 C CA . THR A 1 195 ? 19.226 2.434 -4.819 1.00 96.69 195 THR A CA 1
ATOM 1553 C C . THR A 1 195 ? 20.398 1.771 -5.540 1.00 96.69 195 THR A C 1
ATOM 1555 O O . THR A 1 195 ? 21.065 2.415 -6.353 1.00 96.69 195 THR A O 1
ATOM 1558 N N . GLN A 1 196 ? 20.636 0.486 -5.275 1.00 96.69 196 GLN A N 1
ATOM 1559 C CA . GLN A 1 196 ? 21.663 -0.295 -5.952 1.00 96.69 196 GLN A CA 1
ATOM 1560 C C . GLN A 1 196 ? 21.358 -0.446 -7.449 1.00 96.69 196 GLN A C 1
ATOM 1562 O O . GLN A 1 196 ? 22.227 -0.148 -8.270 1.00 96.69 196 GLN A O 1
ATOM 1567 N N . ASP A 1 197 ? 20.127 -0.807 -7.810 1.00 97.50 197 ASP A N 1
ATOM 1568 C CA . ASP A 1 197 ? 19.705 -0.976 -9.207 1.00 97.50 197 ASP A CA 1
ATOM 1569 C C . ASP A 1 197 ? 19.824 0.322 -10.018 1.00 97.50 197 ASP A C 1
ATOM 1571 O O . ASP A 1 197 ? 20.290 0.322 -11.163 1.00 97.50 197 ASP A O 1
ATOM 1575 N N . ILE A 1 198 ? 19.458 1.459 -9.415 1.00 96.50 198 ILE A N 1
ATOM 1576 C CA . ILE A 1 198 ? 19.615 2.782 -10.036 1.00 96.50 198 ILE A CA 1
ATOM 1577 C C . ILE A 1 198 ? 21.091 3.086 -10.302 1.00 96.50 198 ILE A C 1
ATOM 1579 O O . ILE A 1 198 ? 21.425 3.607 -11.370 1.00 96.50 198 ILE A O 1
ATOM 1583 N N . ASN A 1 199 ? 21.976 2.778 -9.352 1.00 96.12 199 ASN A N 1
ATOM 1584 C CA . ASN A 1 199 ? 23.408 3.020 -9.516 1.00 96.12 199 ASN A CA 1
ATOM 1585 C C . ASN A 1 199 ? 24.001 2.143 -10.624 1.00 96.12 199 ASN A C 1
ATOM 1587 O O . ASN A 1 199 ? 24.692 2.678 -11.488 1.00 96.12 199 ASN A O 1
ATOM 1591 N N . LEU A 1 200 ? 23.656 0.852 -10.666 1.00 97.12 200 LEU A N 1
ATOM 1592 C CA . LEU A 1 200 ? 24.088 -0.059 -11.732 1.00 97.12 200 LEU A CA 1
ATOM 1593 C C . LEU A 1 200 ? 23.619 0.423 -13.109 1.00 97.12 200 LEU A C 1
ATOM 1595 O O . LEU A 1 200 ? 24.425 0.579 -14.024 1.00 97.12 200 LEU A O 1
ATOM 1599 N N . THR A 1 201 ? 22.337 0.774 -13.235 1.00 97.25 201 THR A N 1
ATOM 1600 C CA . THR A 1 201 ? 21.773 1.299 -14.490 1.00 97.25 201 THR A CA 1
ATOM 1601 C C . THR A 1 201 ? 22.486 2.580 -14.932 1.00 97.25 201 THR A C 1
ATOM 1603 O O . THR A 1 201 ? 22.726 2.808 -16.119 1.00 97.25 201 THR A O 1
ATOM 1606 N N . ARG A 1 202 ? 22.841 3.448 -13.977 1.00 96.31 202 ARG A N 1
ATOM 1607 C CA . ARG A 1 202 ? 23.554 4.697 -14.255 1.00 96.31 202 ARG A CA 1
ATOM 1608 C C . ARG A 1 202 ? 24.986 4.449 -14.724 1.00 96.31 202 ARG A C 1
ATOM 1610 O O . ARG A 1 202 ? 25.441 5.156 -15.623 1.00 96.31 202 ARG A O 1
ATOM 1617 N N . GLU A 1 203 ? 25.683 3.487 -14.129 1.00 97.19 203 GLU A N 1
ATOM 1618 C CA . GLU A 1 203 ? 27.031 3.085 -14.540 1.00 97.19 203 GLU A CA 1
ATOM 1619 C C . GLU A 1 203 ? 27.027 2.479 -15.946 1.00 97.19 203 GLU A C 1
ATOM 1621 O O . GLU A 1 203 ? 27.810 2.906 -16.796 1.00 97.19 203 GLU A O 1
ATOM 1626 N N . GLU A 1 204 ? 26.090 1.573 -16.238 1.00 97.25 204 GLU A N 1
ATOM 1627 C CA . GLU A 1 204 ? 25.922 0.999 -17.578 1.00 97.25 204 GLU A CA 1
ATOM 1628 C C . GLU A 1 204 ? 25.610 2.075 -18.623 1.00 97.25 204 GLU A C 1
ATOM 1630 O O . GLU A 1 204 ? 26.230 2.121 -19.687 1.00 97.25 204 GLU A O 1
ATOM 1635 N N . ALA A 1 205 ? 24.699 3.003 -18.314 1.00 96.50 205 ALA A N 1
ATOM 1636 C CA . ALA A 1 205 ? 24.379 4.111 -19.207 1.00 96.50 205 ALA A CA 1
ATOM 1637 C C . ALA A 1 205 ? 25.585 5.036 -19.451 1.00 96.50 205 ALA A C 1
ATOM 1639 O O . ALA A 1 205 ? 25.767 5.530 -20.568 1.00 96.50 205 ALA A O 1
ATOM 1640 N N . ALA A 1 206 ? 26.415 5.275 -18.430 1.00 96.88 206 ALA A N 1
ATOM 1641 C CA . ALA A 1 206 ? 27.636 6.065 -18.568 1.00 96.88 206 ALA A CA 1
ATOM 1642 C C . ALA A 1 206 ? 28.654 5.365 -19.478 1.00 96.88 206 ALA A C 1
ATOM 1644 O O . ALA A 1 206 ? 29.186 6.005 -20.386 1.00 96.88 206 ALA A O 1
ATOM 1645 N N . LYS A 1 207 ? 28.851 4.055 -19.293 1.00 97.06 207 LYS A N 1
ATOM 1646 C CA . LYS A 1 207 ? 29.740 3.241 -20.126 1.00 97.06 207 LYS A CA 1
ATOM 1647 C C . LYS A 1 207 ? 29.283 3.213 -21.585 1.00 97.06 207 LYS A C 1
ATOM 1649 O O . LYS A 1 207 ? 30.067 3.525 -22.475 1.00 97.06 207 LYS A O 1
ATOM 1654 N N . ASN A 1 208 ? 27.999 2.952 -21.830 1.00 96.88 208 ASN A N 1
ATOM 1655 C CA . ASN A 1 208 ? 27.434 2.939 -23.183 1.00 96.88 208 ASN A CA 1
ATOM 1656 C C . ASN A 1 208 ? 27.588 4.298 -23.879 1.00 96.88 208 ASN A C 1
ATOM 1658 O O . ASN A 1 208 ? 27.843 4.370 -25.079 1.00 96.88 208 ASN A O 1
ATOM 1662 N N . LYS A 1 209 ? 27.440 5.399 -23.133 1.00 97.75 209 LYS A N 1
ATOM 1663 C CA . LYS A 1 209 ? 27.656 6.746 -23.668 1.00 97.75 209 LYS A CA 1
ATOM 1664 C C . LYS A 1 209 ? 29.116 6.976 -24.067 1.00 97.75 209 LYS A C 1
ATOM 1666 O O . LYS A 1 209 ? 29.363 7.640 -25.076 1.00 97.75 209 LYS A O 1
ATOM 1671 N N . GLU A 1 210 ? 30.066 6.483 -23.279 1.00 96.25 210 GLU A N 1
ATOM 1672 C CA . GLU A 1 210 ? 31.496 6.580 -23.580 1.00 96.25 210 GLU A CA 1
ATOM 1673 C C . GLU A 1 210 ? 31.861 5.753 -24.819 1.00 96.25 210 GLU A C 1
ATOM 1675 O O . GLU A 1 210 ? 32.457 6.302 -25.746 1.00 96.25 210 GLU A O 1
ATOM 1680 N N . GLU A 1 211 ? 31.393 4.502 -24.894 1.00 96.69 211 GLU A N 1
ATOM 1681 C CA . GLU A 1 211 ? 31.561 3.623 -26.063 1.00 96.69 211 GLU A CA 1
ATOM 1682 C C . GLU A 1 211 ? 30.985 4.273 -27.337 1.00 96.69 211 GLU A C 1
ATOM 1684 O O . GLU A 1 211 ? 31.694 4.435 -28.328 1.00 96.69 211 GLU A O 1
ATOM 1689 N N . LEU A 1 212 ? 29.749 4.790 -27.290 1.00 97.19 212 LEU A N 1
ATOM 1690 C CA . LEU A 1 212 ? 29.143 5.513 -28.419 1.00 97.19 212 LEU A CA 1
ATOM 1691 C C . LEU A 1 212 ? 29.942 6.756 -28.830 1.00 97.19 212 LEU A C 1
ATOM 1693 O O . LEU A 1 212 ? 30.045 7.073 -30.014 1.00 97.19 212 LEU A O 1
ATOM 1697 N N . THR A 1 213 ? 30.491 7.490 -27.861 1.00 96.88 213 THR A N 1
ATOM 1698 C CA . THR A 1 213 ? 31.310 8.674 -28.152 1.00 96.88 213 THR A CA 1
ATOM 1699 C C . THR A 1 213 ? 32.599 8.274 -28.868 1.00 96.88 213 THR A C 1
ATOM 1701 O O . THR A 1 213 ? 33.012 8.953 -29.811 1.00 96.88 213 THR A O 1
ATOM 1704 N N . GLN A 1 214 ? 33.217 7.167 -28.455 1.00 96.81 214 GLN A N 1
ATOM 1705 C CA . GLN A 1 214 ? 34.401 6.618 -29.104 1.00 96.81 214 GLN A CA 1
ATOM 1706 C C . GLN A 1 214 ? 34.095 6.165 -30.538 1.00 96.81 214 GLN A C 1
ATOM 1708 O O . GLN A 1 214 ? 34.806 6.570 -31.458 1.00 96.81 214 GLN A O 1
ATOM 1713 N N . ASP A 1 215 ? 33.009 5.420 -30.748 1.00 97.50 215 ASP A N 1
ATOM 1714 C CA . ASP A 1 215 ? 32.596 4.938 -32.072 1.00 97.50 215 ASP A CA 1
ATOM 1715 C C . ASP A 1 215 ? 32.307 6.088 -33.046 1.00 97.50 215 ASP A C 1
ATOM 1717 O O . ASP A 1 215 ? 32.717 6.057 -34.212 1.00 97.50 215 ASP A O 1
ATOM 1721 N N . ILE A 1 216 ? 31.647 7.150 -32.567 1.00 97.06 216 ILE A N 1
ATOM 1722 C CA . ILE A 1 216 ? 31.397 8.363 -33.358 1.00 97.06 216 ILE A CA 1
ATOM 1723 C C . ILE A 1 216 ? 32.716 9.025 -33.770 1.00 97.06 216 ILE A C 1
ATOM 1725 O O . ILE A 1 216 ? 32.852 9.452 -34.919 1.00 97.06 216 ILE A O 1
ATOM 1729 N N . ASN A 1 217 ? 33.685 9.121 -32.856 1.00 95.94 217 ASN A N 1
ATOM 1730 C CA . ASN A 1 217 ? 34.980 9.729 -33.155 1.00 95.94 217 ASN A CA 1
ATOM 1731 C C . ASN A 1 217 ? 35.766 8.904 -34.180 1.00 95.94 217 ASN A C 1
ATOM 1733 O O . ASN A 1 217 ? 36.247 9.479 -35.154 1.00 95.94 217 ASN A O 1
ATOM 1737 N N . LEU A 1 218 ? 35.811 7.577 -34.029 1.00 96.81 218 LEU A N 1
ATOM 1738 C CA . LEU A 1 218 ? 36.459 6.681 -34.993 1.00 96.81 218 LEU A CA 1
ATOM 1739 C C . LEU A 1 218 ? 35.826 6.799 -36.385 1.00 96.81 218 LEU A C 1
ATOM 1741 O O . LEU A 1 218 ? 36.526 7.009 -37.374 1.00 96.81 218 LEU A O 1
ATOM 1745 N N . THR A 1 219 ? 34.492 6.764 -36.457 1.00 97.00 219 THR A N 1
ATOM 1746 C CA . THR A 1 219 ? 33.755 6.922 -37.722 1.00 97.00 219 THR A CA 1
ATOM 1747 C C . THR A 1 219 ? 34.053 8.273 -38.376 1.00 97.00 219 THR A C 1
ATOM 1749 O O . THR A 1 219 ? 34.193 8.381 -39.595 1.00 97.00 219 THR A O 1
ATOM 1752 N N . ARG A 1 220 ? 34.164 9.335 -37.569 1.00 96.38 220 ARG A N 1
ATOM 1753 C CA . ARG A 1 220 ? 34.494 10.677 -38.054 1.00 96.38 220 ARG A CA 1
ATOM 1754 C C . ARG A 1 220 ? 35.919 10.751 -38.597 1.00 96.38 220 ARG A C 1
ATOM 1756 O O . ARG A 1 220 ? 36.116 11.362 -39.645 1.00 96.38 220 ARG A O 1
ATOM 1763 N N . GLU A 1 221 ? 36.889 10.172 -37.900 1.00 96.69 221 GLU A N 1
ATOM 1764 C CA . GLU A 1 221 ? 38.286 10.118 -38.343 1.00 96.69 221 GLU A CA 1
ATOM 1765 C C . GLU A 1 221 ? 38.420 9.352 -39.662 1.00 96.69 221 GLU A C 1
ATOM 1767 O O . GLU A 1 221 ? 39.041 9.849 -40.604 1.00 96.69 221 GLU A O 1
ATOM 1772 N N . GLU A 1 222 ? 37.757 8.200 -39.778 1.00 96.88 222 GLU A N 1
ATOM 1773 C CA . GLU A 1 222 ? 37.735 7.411 -41.009 1.00 96.88 222 GLU A CA 1
ATOM 1774 C C . GLU A 1 222 ? 37.082 8.181 -42.167 1.00 96.88 222 GLU A C 1
ATOM 1776 O O . GLU A 1 222 ? 37.622 8.228 -43.272 1.00 96.88 222 GLU A O 1
ATOM 1781 N N . ALA A 1 223 ? 35.966 8.874 -41.918 1.00 96.12 223 ALA A N 1
ATOM 1782 C CA . ALA A 1 223 ? 35.318 9.708 -42.926 1.00 96.12 223 ALA A CA 1
ATOM 1783 C C . ALA A 1 223 ? 36.211 10.871 -43.401 1.00 96.12 223 ALA A C 1
ATOM 1785 O O . ALA A 1 223 ? 36.214 11.198 -44.591 1.00 96.12 223 ALA A O 1
ATOM 1786 N N . VAL A 1 224 ? 36.979 11.494 -42.497 1.00 96.88 224 VAL A N 1
ATOM 1787 C CA . VAL A 1 224 ? 37.958 12.535 -42.853 1.00 96.88 224 VAL A CA 1
ATOM 1788 C C . VAL A 1 224 ? 39.066 11.947 -43.723 1.00 96.88 224 VAL A C 1
ATOM 1790 O O . VAL A 1 224 ? 39.333 12.495 -44.793 1.00 96.88 224 VAL A O 1
ATOM 1793 N N . LYS A 1 225 ? 39.637 10.803 -43.330 1.00 96.69 225 LYS A N 1
ATOM 1794 C CA . LYS A 1 225 ? 40.678 10.113 -44.101 1.00 96.69 225 LYS A CA 1
ATOM 1795 C C . LYS A 1 225 ? 40.195 9.740 -45.502 1.00 96.69 225 LYS A C 1
ATOM 1797 O O . LYS A 1 225 ? 40.840 10.082 -46.488 1.00 96.69 225 LYS A O 1
ATOM 1802 N N . ASN A 1 226 ? 39.012 9.136 -45.608 1.00 96.19 226 ASN A N 1
ATOM 1803 C CA . ASN A 1 226 ? 38.417 8.755 -46.890 1.00 96.19 226 ASN A CA 1
ATOM 1804 C C . ASN A 1 226 ? 38.170 9.974 -47.790 1.00 96.19 226 ASN A C 1
ATOM 1806 O O . ASN A 1 226 ? 38.368 9.915 -49.004 1.00 96.19 226 ASN A O 1
ATOM 1810 N N . LYS A 1 227 ? 37.764 11.110 -47.207 1.00 97.56 227 LYS A N 1
ATOM 1811 C CA . LYS A 1 227 ? 37.598 12.365 -47.948 1.00 97.56 227 LYS A CA 1
ATOM 1812 C C . LYS A 1 227 ? 38.933 12.899 -48.474 1.00 97.56 227 LYS A C 1
ATOM 1814 O O . LYS A 1 227 ? 38.977 13.392 -49.603 1.00 97.56 227 LYS A O 1
ATOM 1819 N N . GLU A 1 228 ? 39.997 12.840 -47.678 1.00 96.31 228 GLU A N 1
ATOM 1820 C CA . GLU A 1 228 ? 41.342 13.256 -48.091 1.00 96.31 228 GLU A CA 1
ATOM 1821 C C . GLU A 1 228 ? 41.885 12.362 -49.211 1.00 96.31 228 GLU A C 1
ATOM 1823 O O . GLU A 1 228 ? 42.326 12.882 -50.237 1.00 96.31 228 GLU A O 1
ATOM 1828 N N . GLU A 1 229 ? 41.758 11.040 -49.066 1.00 96.81 229 GLU A N 1
ATOM 1829 C CA . GLU A 1 229 ? 42.142 10.057 -50.086 1.00 96.81 229 GLU A CA 1
ATOM 1830 C C . GLU A 1 229 ? 41.388 10.286 -51.402 1.00 96.81 229 GLU A C 1
ATOM 1832 O O . GLU A 1 229 ? 42.007 10.366 -52.463 1.00 96.81 229 GLU A O 1
ATOM 1837 N N . LEU A 1 230 ? 40.066 10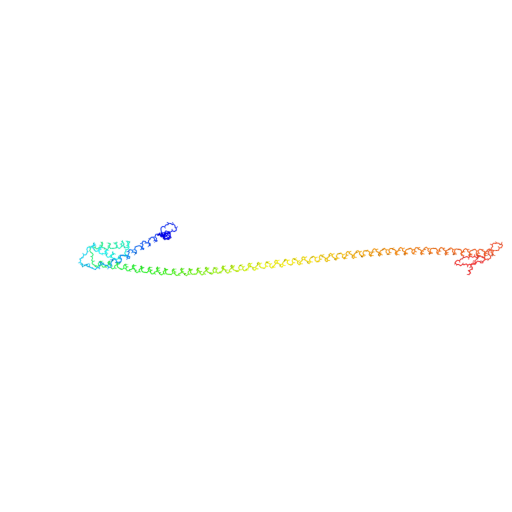.487 -51.345 1.00 96.69 230 LEU A N 1
ATOM 1838 C CA . LEU A 1 230 ? 39.261 10.798 -52.528 1.00 96.69 230 LEU A CA 1
ATOM 1839 C C . LEU A 1 230 ? 39.685 12.122 -53.176 1.00 96.69 230 LEU A C 1
ATOM 1841 O O . LEU A 1 230 ? 39.780 12.217 -54.398 1.00 96.69 230 LEU A O 1
ATOM 1845 N N . THR A 1 231 ? 39.952 13.149 -52.368 1.00 96.81 231 THR A N 1
ATOM 1846 C CA . THR A 1 231 ? 40.403 14.454 -52.871 1.00 96.81 231 THR A CA 1
ATOM 1847 C C . THR A 1 231 ? 41.746 14.330 -53.586 1.00 96.81 231 THR A C 1
ATOM 1849 O O . THR A 1 231 ? 41.942 14.953 -54.630 1.00 96.81 231 THR A O 1
ATOM 1852 N N . GLN A 1 232 ? 42.666 13.525 -53.050 1.00 96.19 232 GLN A N 1
ATOM 1853 C CA . GLN A 1 232 ? 43.956 13.278 -53.683 1.00 96.19 232 GLN A CA 1
ATOM 1854 C C . GLN A 1 232 ? 43.797 12.483 -54.983 1.00 96.19 232 GLN A C 1
ATOM 1856 O O . GLN A 1 232 ? 44.315 12.908 -56.011 1.00 96.19 232 GLN A O 1
ATOM 1861 N N . ALA A 1 233 ? 42.998 11.412 -54.974 1.00 96.62 233 ALA A N 1
ATOM 1862 C CA . ALA A 1 233 ? 42.717 10.619 -56.169 1.00 96.62 233 ALA A CA 1
ATOM 1863 C C . ALA A 1 233 ? 42.105 11.465 -57.301 1.00 96.62 233 ALA A C 1
ATOM 1865 O O . ALA A 1 233 ? 42.469 11.301 -58.464 1.00 96.62 233 ALA A O 1
ATOM 1866 N N . LEU A 1 234 ? 41.217 12.410 -56.968 1.00 96.62 234 LEU A N 1
ATOM 1867 C CA . LEU A 1 234 ? 40.648 13.349 -57.939 1.00 96.62 234 LEU A CA 1
ATOM 1868 C C . LEU A 1 234 ? 41.704 14.292 -58.529 1.00 96.62 234 LEU A C 1
ATOM 1870 O O . LEU A 1 234 ? 41.703 14.512 -59.739 1.00 96.62 234 LEU A O 1
ATOM 1874 N N . LYS A 1 235 ? 42.616 14.827 -57.707 1.00 96.75 235 LYS A N 1
ATOM 1875 C CA . LYS A 1 235 ? 43.722 15.673 -58.190 1.00 96.75 235 LYS A CA 1
ATOM 1876 C C . LYS A 1 235 ? 44.662 14.904 -59.111 1.00 96.75 235 LYS A C 1
ATOM 1878 O O . LYS A 1 235 ? 45.062 15.432 -60.146 1.00 96.75 235 LYS A O 1
ATOM 1883 N N . ASP A 1 236 ? 44.993 13.669 -58.749 1.00 96.44 236 ASP A N 1
ATOM 1884 C CA . ASP A 1 236 ? 45.873 12.819 -59.548 1.00 96.4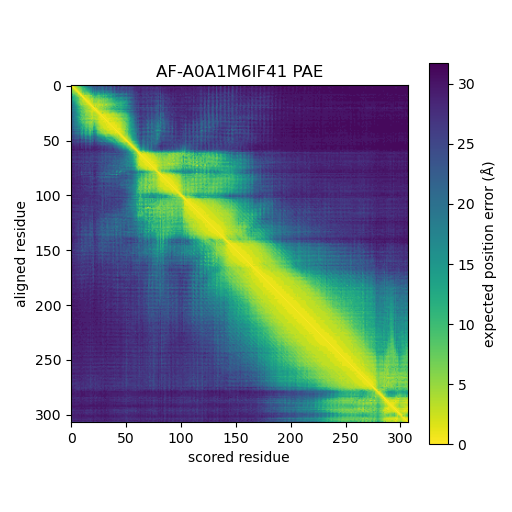4 236 ASP A CA 1
ATOM 1885 C C . ASP A 1 236 ? 45.217 12.481 -60.893 1.00 96.44 236 ASP A C 1
ATOM 1887 O O . ASP A 1 236 ? 45.842 12.635 -61.942 1.00 96.44 236 ASP A O 1
ATOM 1891 N N . ALA A 1 237 ? 43.931 12.111 -60.883 1.00 96.31 237 ALA A N 1
ATOM 1892 C CA . ALA A 1 237 ? 43.162 11.857 -62.100 1.00 96.31 237 ALA A CA 1
ATOM 1893 C C . ALA A 1 237 ? 43.078 13.098 -63.003 1.00 96.31 237 ALA A C 1
ATOM 1895 O O . ALA A 1 237 ? 43.256 12.985 -64.216 1.00 96.31 237 ALA A O 1
ATOM 1896 N N . GLN A 1 238 ? 42.858 14.281 -62.421 1.00 96.44 238 GLN A N 1
ATOM 1897 C CA . GLN A 1 238 ? 42.835 15.540 -63.162 1.00 96.44 238 GLN A CA 1
ATOM 1898 C C . GLN A 1 238 ? 44.198 15.854 -63.791 1.00 96.44 238 GLN A C 1
ATOM 1900 O O . GLN A 1 238 ? 44.261 16.185 -64.967 1.00 96.44 238 GLN A O 1
ATOM 1905 N N . SER A 1 239 ? 45.292 15.677 -63.048 1.00 96.62 239 SER A N 1
ATOM 1906 C CA . SER A 1 239 ? 46.654 15.875 -63.560 1.00 96.62 239 SER A CA 1
ATOM 1907 C C . SER A 1 239 ? 46.970 14.953 -64.745 1.00 96.62 239 SER A C 1
ATOM 1909 O O . SER A 1 239 ? 47.534 15.387 -65.750 1.00 96.62 239 SER A O 1
ATOM 1911 N N . VAL A 1 240 ? 46.561 13.680 -64.664 1.00 96.44 240 VAL A N 1
ATOM 1912 C CA . VAL A 1 240 ? 46.713 12.718 -65.768 1.00 96.44 240 VAL A CA 1
ATOM 1913 C C . VAL A 1 240 ? 45.886 13.133 -66.986 1.00 96.44 240 VAL A C 1
ATOM 1915 O O . VAL A 1 240 ? 46.386 13.040 -68.109 1.00 96.44 240 VAL A O 1
ATOM 1918 N N . ALA A 1 241 ? 44.650 13.593 -66.779 1.00 95.94 241 ALA A N 1
ATOM 1919 C CA . ALA A 1 241 ? 43.801 14.093 -67.857 1.00 95.94 241 ALA A CA 1
ATOM 1920 C C . ALA A 1 241 ? 44.428 15.322 -68.536 1.00 95.94 241 ALA A C 1
ATOM 1922 O O . ALA A 1 241 ? 44.601 15.309 -69.751 1.00 95.94 241 ALA A O 1
ATOM 1923 N N . ASP A 1 242 ? 44.879 16.314 -67.762 1.00 96.12 242 ASP A N 1
ATOM 1924 C CA . ASP A 1 242 ? 45.526 17.527 -68.277 1.00 96.12 242 ASP A CA 1
ATOM 1925 C C . ASP A 1 242 ? 46.800 17.204 -69.083 1.00 96.12 242 ASP A C 1
ATOM 1927 O O . ASP A 1 242 ? 47.073 17.812 -70.121 1.00 96.12 242 ASP A O 1
ATOM 1931 N N . GLU A 1 243 ? 47.603 16.240 -68.623 1.00 96.12 243 GLU A N 1
ATOM 1932 C CA . GLU A 1 243 ? 48.803 15.786 -69.334 1.00 96.12 243 GLU A CA 1
ATOM 1933 C C . GLU A 1 243 ? 48.457 15.032 -70.626 1.00 96.12 243 GLU A C 1
ATOM 1935 O O . GLU A 1 243 ? 49.120 15.204 -71.652 1.00 96.12 243 GLU A O 1
ATOM 1940 N N . SER A 1 244 ? 47.407 14.208 -70.599 1.00 94.75 244 SER A N 1
ATOM 1941 C CA . SER A 1 244 ? 46.892 13.534 -71.792 1.00 94.75 244 SER A CA 1
ATOM 1942 C C . SER A 1 244 ? 46.393 14.546 -72.824 1.00 94.75 244 SER A C 1
ATOM 1944 O O . SER A 1 244 ? 46.752 14.444 -73.998 1.00 94.75 244 SER A O 1
ATOM 1946 N N . ASP A 1 245 ? 45.634 15.553 -72.393 1.00 96.50 245 ASP A N 1
ATOM 1947 C CA . ASP A 1 245 ? 45.116 16.609 -73.261 1.00 96.50 245 ASP A CA 1
ATOM 1948 C C . ASP A 1 245 ? 46.255 17.393 -73.921 1.00 96.50 245 ASP A C 1
ATOM 1950 O O . ASP A 1 245 ? 46.239 17.596 -75.136 1.00 96.50 245 ASP A O 1
ATOM 1954 N N . LYS A 1 246 ? 47.310 17.749 -73.172 1.00 95.81 246 LYS A N 1
ATOM 1955 C CA . LYS A 1 246 ? 48.515 18.382 -73.742 1.00 95.81 246 LYS A CA 1
ATOM 1956 C C . LYS A 1 246 ? 49.178 17.520 -74.811 1.00 95.81 246 LYS A C 1
ATOM 1958 O O . LYS A 1 246 ? 49.544 18.038 -75.864 1.00 95.81 246 LYS A O 1
ATOM 1963 N N . LYS A 1 247 ? 49.331 16.214 -74.565 1.00 96.00 247 LYS A N 1
ATOM 1964 C CA . LYS A 1 247 ? 49.921 15.282 -75.541 1.00 96.00 247 LYS A CA 1
ATOM 1965 C C . LYS A 1 247 ? 49.075 15.166 -76.802 1.00 96.00 247 LYS A C 1
ATOM 1967 O O . LYS A 1 247 ? 49.636 15.135 -77.893 1.00 96.00 247 LYS A O 1
ATOM 1972 N N . ILE A 1 248 ? 47.750 15.128 -76.666 1.00 96.00 248 ILE A N 1
ATOM 1973 C CA . ILE A 1 248 ? 46.828 15.108 -77.807 1.00 96.00 248 ILE A CA 1
ATOM 1974 C C . ILE A 1 248 ? 46.947 16.409 -78.604 1.00 96.00 248 ILE A C 1
ATOM 1976 O O . ILE A 1 248 ? 47.094 16.355 -79.822 1.00 96.00 248 ILE A O 1
ATOM 1980 N N . ILE A 1 249 ? 46.939 17.566 -77.935 1.00 95.94 249 ILE A N 1
ATOM 1981 C CA . ILE A 1 249 ? 47.101 18.873 -78.586 1.00 95.94 249 ILE A CA 1
ATOM 1982 C C . ILE A 1 249 ? 48.433 18.940 -79.342 1.00 95.94 249 ILE A C 1
ATOM 1984 O O . ILE A 1 249 ? 48.450 19.351 -80.502 1.00 95.94 249 ILE A O 1
ATOM 1988 N N . GLN A 1 250 ? 49.532 18.492 -78.728 1.00 95.06 250 GLN A N 1
ATOM 1989 C CA . GLN A 1 250 ? 50.839 18.458 -79.386 1.00 95.06 250 GLN A CA 1
ATOM 1990 C C . GLN A 1 250 ? 50.830 17.532 -80.606 1.00 95.06 250 GLN A C 1
ATOM 1992 O O . GLN A 1 250 ? 51.246 17.945 -81.681 1.00 95.06 250 GLN A O 1
ATOM 1997 N N . ALA A 1 251 ? 50.300 16.313 -80.471 1.00 95.56 251 ALA A N 1
ATOM 1998 C CA . ALA A 1 251 ? 50.220 15.363 -81.576 1.00 95.56 251 ALA A CA 1
ATOM 1999 C C . ALA A 1 251 ? 49.367 15.892 -82.743 1.00 95.56 251 ALA A C 1
ATOM 2001 O O . ALA A 1 251 ? 49.707 15.668 -83.903 1.00 95.56 251 ALA A O 1
ATOM 2002 N N . LEU A 1 252 ? 48.277 16.611 -82.450 1.00 95.50 252 LEU A N 1
ATOM 2003 C CA . LEU A 1 252 ? 47.459 17.279 -83.465 1.00 95.50 252 LEU A CA 1
ATOM 2004 C C . LEU A 1 252 ? 48.230 18.404 -84.164 1.00 95.50 252 LEU A C 1
ATOM 2006 O O . LEU A 1 252 ? 48.146 18.510 -85.386 1.00 95.50 252 LEU A O 1
ATOM 2010 N N . SER A 1 253 ? 48.995 19.206 -83.416 1.00 95.38 253 SER A N 1
ATOM 2011 C CA . SER A 1 253 ? 49.853 20.254 -83.983 1.00 95.38 253 SER A CA 1
ATOM 2012 C C . SER A 1 253 ? 50.932 19.662 -84.889 1.00 95.38 253 SER A C 1
ATOM 2014 O O . SER A 1 253 ? 51.063 20.082 -86.034 1.00 95.38 253 SER A O 1
ATOM 2016 N N . ASP A 1 254 ? 51.650 18.638 -84.420 1.00 95.00 254 ASP A N 1
ATOM 2017 C CA . ASP A 1 254 ? 52.698 17.961 -85.190 1.00 95.00 254 ASP A CA 1
ATOM 2018 C C . ASP A 1 254 ? 52.126 17.333 -86.471 1.00 95.00 254 ASP A C 1
ATOM 2020 O O . ASP A 1 254 ? 52.720 17.423 -87.547 1.00 95.00 254 ASP A O 1
ATOM 2024 N N . PHE A 1 255 ? 50.941 16.716 -86.375 1.00 95.44 255 PHE A N 1
ATOM 2025 C CA . PHE A 1 255 ? 50.230 16.171 -87.529 1.00 95.44 255 PHE A CA 1
ATOM 2026 C C . PHE A 1 255 ? 49.835 17.268 -88.526 1.00 95.44 255 PHE A C 1
ATOM 2028 O O . PHE A 1 255 ? 50.000 17.091 -89.734 1.00 95.44 255 PHE A O 1
ATOM 2035 N N . GLN A 1 256 ? 49.338 18.406 -88.037 1.00 94.81 256 GLN A N 1
ATOM 2036 C CA . GLN A 1 256 ? 48.984 19.552 -88.870 1.00 94.81 256 GLN A CA 1
ATOM 2037 C C . GLN A 1 256 ? 50.213 20.122 -89.590 1.00 94.81 256 GLN A C 1
ATOM 2039 O O . GLN A 1 256 ? 50.147 20.366 -90.795 1.00 94.81 256 GLN A O 1
ATOM 2044 N N . ASP A 1 257 ? 51.341 20.270 -88.896 1.00 93.94 257 ASP A N 1
ATOM 2045 C CA . ASP A 1 257 ? 52.593 20.753 -89.481 1.00 93.94 257 ASP A CA 1
ATOM 2046 C C . ASP A 1 257 ? 53.136 19.782 -90.539 1.00 93.94 257 ASP A C 1
ATOM 2048 O O . ASP A 1 257 ? 53.475 20.201 -91.649 1.00 93.94 257 ASP A O 1
ATOM 2052 N N . ALA A 1 258 ? 53.137 18.475 -90.257 1.00 92.62 258 ALA A N 1
ATOM 2053 C CA . ALA A 1 258 ? 53.541 17.448 -91.219 1.00 92.62 258 ALA A CA 1
ATOM 2054 C C . ALA A 1 258 ? 52.620 17.401 -92.454 1.00 92.62 258 ALA A C 1
ATOM 2056 O O . ALA A 1 258 ? 53.089 17.229 -93.587 1.00 92.62 258 ALA A O 1
ATOM 2057 N N . SER A 1 259 ? 51.311 17.575 -92.251 1.00 92.12 259 SER A N 1
ATOM 2058 C CA . SER A 1 259 ? 50.321 17.671 -93.328 1.00 92.12 259 SER A CA 1
ATOM 2059 C C . SER A 1 259 ? 50.547 18.919 -94.187 1.00 92.12 259 SER A C 1
ATOM 2061 O O . SER A 1 259 ? 50.496 18.836 -95.417 1.00 92.12 259 SER A O 1
ATOM 2063 N N . ASN A 1 260 ? 50.841 20.065 -93.567 1.00 91.94 260 ASN A N 1
ATOM 2064 C CA . ASN A 1 260 ? 51.139 21.316 -94.265 1.00 91.94 260 ASN A CA 1
ATOM 2065 C C . ASN A 1 260 ? 52.434 21.221 -95.082 1.00 91.94 260 ASN A C 1
ATOM 2067 O O . ASN A 1 260 ? 52.426 21.584 -96.257 1.00 91.94 260 ASN A O 1
ATOM 2071 N N . ASP A 1 261 ? 53.515 20.679 -94.511 1.00 92.50 261 ASP A N 1
ATOM 2072 C CA . ASP A 1 261 ? 54.784 20.451 -95.222 1.00 92.50 261 ASP A CA 1
ATOM 2073 C C . ASP A 1 261 ? 54.596 19.504 -96.417 1.00 92.50 261 ASP A C 1
ATOM 2075 O O . ASP A 1 261 ? 55.039 19.794 -97.531 1.00 92.50 261 ASP A O 1
ATOM 2079 N N . SER A 1 262 ? 53.865 18.402 -96.223 1.00 89.44 262 SER A N 1
ATOM 2080 C CA . SER A 1 262 ? 53.536 17.468 -97.308 1.00 89.44 262 SER A CA 1
ATOM 2081 C C . SER A 1 262 ? 52.730 18.153 -98.413 1.00 89.44 262 SER A C 1
ATOM 2083 O O . SER A 1 262 ? 53.054 18.023 -99.594 1.00 89.44 262 SER A O 1
ATOM 2085 N N . THR A 1 263 ? 51.722 18.942 -98.035 1.00 88.88 263 THR A N 1
ATOM 2086 C CA . THR A 1 263 ? 50.904 19.726 -98.970 1.00 88.88 263 THR A CA 1
ATOM 2087 C C . THR A 1 263 ? 51.762 20.724 -99.747 1.00 88.88 263 THR A C 1
ATOM 2089 O O . THR A 1 263 ? 51.639 20.824 -100.966 1.00 88.88 263 THR A O 1
ATOM 2092 N N . GLN A 1 264 ? 52.684 21.420 -99.077 1.00 89.88 264 GLN A N 1
ATOM 2093 C CA . GLN A 1 264 ? 53.598 22.370 -99.708 1.00 89.88 264 GLN A CA 1
ATOM 2094 C C . GLN A 1 264 ? 54.563 21.682 -100.681 1.00 89.88 264 GLN A C 1
ATOM 2096 O O . GLN A 1 264 ? 54.783 22.185 -101.782 1.00 89.88 264 GLN A O 1
ATOM 2101 N N . LYS A 1 265 ? 55.112 20.514 -100.325 1.00 90.56 265 LYS A N 1
ATOM 2102 C CA . LYS A 1 265 ? 55.958 19.711 -101.223 1.00 90.56 265 LYS A CA 1
ATOM 2103 C C . LYS A 1 265 ? 55.208 19.278 -102.479 1.00 90.56 265 LYS A C 1
ATOM 2105 O O . LYS A 1 265 ? 55.773 19.368 -103.568 1.00 90.56 265 LYS A O 1
ATOM 2110 N N . ILE A 1 266 ? 53.949 18.854 -102.344 1.00 87.62 266 ILE A N 1
ATOM 2111 C CA . ILE A 1 266 ? 53.105 18.498 -103.491 1.00 87.62 266 ILE A CA 1
ATOM 2112 C C . ILE A 1 266 ? 52.863 19.725 -104.375 1.00 87.62 266 ILE A C 1
ATOM 2114 O O . ILE A 1 266 ? 53.063 19.641 -105.583 1.00 87.62 266 ILE A O 1
ATOM 2118 N N . TRP A 1 267 ? 52.518 20.876 -103.793 1.00 87.31 267 TRP A N 1
ATOM 2119 C CA . TRP A 1 267 ? 52.351 22.119 -104.552 1.00 87.31 267 TRP A CA 1
ATOM 2120 C C . TRP A 1 267 ? 53.628 22.558 -105.273 1.00 87.31 267 TRP A C 1
ATOM 2122 O O . TRP A 1 267 ? 53.573 22.931 -106.440 1.00 87.31 267 TRP A O 1
ATOM 2132 N N . ASN A 1 268 ? 54.791 22.456 -104.627 1.00 88.31 268 ASN A N 1
ATOM 2133 C CA . ASN A 1 268 ? 56.071 22.743 -105.274 1.00 88.31 268 ASN A CA 1
ATOM 2134 C C . ASN A 1 268 ? 56.334 21.793 -106.453 1.00 88.31 268 ASN A C 1
ATOM 2136 O O . ASN A 1 268 ? 56.790 22.237 -107.503 1.00 88.31 268 ASN A O 1
ATOM 2140 N N . ALA A 1 269 ? 56.031 20.499 -106.306 1.00 86.38 269 ALA A N 1
ATOM 2141 C CA . ALA A 1 269 ? 56.170 19.528 -107.389 1.00 86.38 269 ALA A CA 1
ATOM 2142 C C . ALA A 1 269 ? 55.211 19.819 -108.556 1.00 86.38 269 ALA A C 1
ATOM 2144 O O . ALA A 1 269 ? 55.631 19.759 -109.709 1.00 86.38 269 ALA A O 1
ATOM 2145 N N . ILE A 1 270 ? 53.959 20.185 -108.260 1.00 84.62 270 ILE A N 1
ATOM 2146 C CA . ILE A 1 270 ? 52.970 20.646 -109.247 1.00 84.62 270 ILE A CA 1
ATOM 2147 C C . ILE A 1 270 ? 53.506 21.857 -110.016 1.00 84.62 270 ILE A C 1
ATOM 2149 O O . ILE A 1 270 ? 53.507 21.841 -111.243 1.00 84.62 270 ILE A O 1
ATOM 2153 N N . ASN A 1 271 ? 54.042 22.860 -109.316 1.00 84.81 271 ASN A N 1
ATOM 2154 C CA . ASN A 1 271 ? 54.607 24.052 -109.952 1.00 84.81 271 ASN A CA 1
ATOM 2155 C C . ASN A 1 271 ? 55.774 23.705 -110.890 1.00 84.81 271 ASN A C 1
ATOM 2157 O O . ASN A 1 271 ? 55.806 24.179 -112.021 1.00 84.81 271 ASN A O 1
ATOM 2161 N N . VAL A 1 272 ? 56.696 22.832 -110.465 1.00 86.56 272 VAL A N 1
ATOM 2162 C CA . VAL A 1 272 ? 57.811 22.370 -111.316 1.00 86.56 272 VAL A CA 1
ATOM 2163 C C . VAL A 1 272 ? 57.311 21.619 -112.554 1.00 86.56 272 VAL A C 1
ATOM 2165 O O . VAL A 1 272 ? 57.894 21.751 -113.631 1.00 86.56 272 VAL A O 1
ATOM 2168 N N . LEU A 1 273 ? 56.260 20.804 -112.421 1.00 83.62 273 LEU A N 1
ATOM 2169 C CA . LEU A 1 273 ? 55.652 20.121 -113.564 1.00 83.62 273 LEU A CA 1
ATOM 2170 C C . LEU A 1 273 ? 55.033 21.125 -114.538 1.00 83.62 273 LEU A C 1
ATOM 2172 O O . LEU A 1 273 ? 55.336 21.041 -115.724 1.00 83.62 273 LEU A O 1
ATOM 2176 N N . ASN A 1 274 ? 54.274 22.100 -114.029 1.00 81.81 274 ASN A N 1
ATOM 2177 C CA . ASN A 1 274 ? 53.703 23.189 -114.823 1.00 81.81 274 ASN A CA 1
ATOM 2178 C C . ASN A 1 274 ? 54.788 23.963 -115.587 1.00 81.81 274 ASN A C 1
ATOM 2180 O O . ASN A 1 274 ? 54.673 24.164 -116.793 1.00 81.81 274 ASN A O 1
ATOM 2184 N N . GLU A 1 275 ? 55.889 24.341 -114.931 1.00 81.94 275 GLU A N 1
ATOM 2185 C CA . GLU A 1 275 ? 57.012 25.029 -115.589 1.00 81.94 275 GLU A CA 1
ATOM 2186 C C . GLU A 1 275 ? 57.614 24.216 -116.749 1.00 81.94 275 GLU A C 1
ATOM 2188 O O . GLU A 1 275 ? 57.979 24.779 -117.780 1.00 81.94 275 GLU A O 1
ATOM 2193 N N . ARG A 1 276 ? 57.713 22.886 -116.614 1.00 80.94 276 ARG A N 1
ATOM 2194 C CA . ARG A 1 276 ? 58.258 22.005 -117.666 1.00 80.94 276 ARG A CA 1
ATOM 2195 C C . ARG A 1 276 ? 57.316 21.808 -118.849 1.00 80.94 276 ARG A C 1
ATOM 2197 O O . ARG A 1 276 ? 57.797 21.488 -119.933 1.00 80.94 276 ARG A O 1
ATOM 2204 N N . THR A 1 277 ? 56.011 21.951 -118.641 1.00 76.38 277 THR A N 1
ATOM 2205 C CA . THR A 1 277 ? 54.971 21.765 -119.665 1.00 76.38 277 THR A CA 1
ATOM 2206 C C . THR A 1 277 ? 54.478 23.083 -120.263 1.00 76.38 277 THR A C 1
ATOM 2208 O O . THR A 1 277 ? 53.476 23.090 -120.975 1.00 76.38 277 THR A O 1
ATOM 2211 N N . THR A 1 278 ? 55.165 24.200 -119.997 1.00 71.81 278 THR A N 1
ATOM 2212 C CA . THR A 1 278 ? 54.859 25.503 -120.605 1.00 71.81 278 THR A CA 1
ATOM 2213 C C . THR A 1 278 ? 55.566 25.667 -121.951 1.00 71.81 278 THR A C 1
ATOM 2215 O O . THR A 1 278 ? 56.783 25.496 -122.045 1.00 71.81 278 THR A O 1
ATOM 2218 N N . ASP A 1 279 ? 54.824 26.047 -122.991 1.00 63.88 279 ASP A N 1
ATOM 2219 C CA . ASP A 1 279 ? 55.384 26.382 -124.300 1.00 63.88 279 ASP A CA 1
ATOM 2220 C C . ASP A 1 279 ? 55.934 27.827 -124.371 1.00 63.88 279 ASP A C 1
ATOM 2222 O O . ASP A 1 279 ? 55.809 28.627 -123.441 1.00 63.88 279 ASP A O 1
ATOM 2226 N N . GLN A 1 280 ? 56.564 28.197 -125.496 1.00 56.22 280 GLN A N 1
ATOM 2227 C CA . GLN A 1 280 ? 57.176 29.525 -125.691 1.00 56.22 280 GLN A CA 1
ATOM 2228 C C . GLN A 1 280 ? 56.175 30.699 -125.675 1.00 56.22 280 GLN A C 1
ATOM 2230 O O . GLN A 1 280 ? 56.606 31.853 -125.645 1.00 56.22 280 GLN A O 1
ATOM 2235 N N . ASN A 1 281 ? 54.865 30.429 -125.668 1.00 62.00 281 ASN A N 1
ATOM 2236 C CA . ASN A 1 281 ? 53.809 31.439 -125.607 1.00 62.00 281 ASN A CA 1
ATOM 2237 C C . ASN A 1 281 ? 53.200 31.575 -124.201 1.00 62.00 281 ASN A C 1
ATOM 2239 O O . ASN A 1 281 ? 52.267 32.359 -124.017 1.00 62.00 281 ASN A O 1
ATOM 2243 N N . GLY A 1 282 ? 53.720 30.839 -123.211 1.00 61.19 282 GLY A N 1
ATOM 2244 C CA . GLY A 1 282 ? 53.206 30.851 -121.844 1.00 61.19 282 GLY A CA 1
ATOM 2245 C C . GLY A 1 282 ? 51.910 30.056 -121.670 1.00 61.19 282 GLY A C 1
ATOM 2246 O O . GLY A 1 282 ? 51.221 30.260 -120.672 1.00 61.19 282 GLY A O 1
ATOM 2247 N N . GLN A 1 283 ? 51.553 29.186 -122.625 1.00 62.06 283 GLN A N 1
ATOM 2248 C CA . GLN A 1 283 ? 50.429 28.264 -122.480 1.00 62.06 283 GLN A CA 1
ATOM 2249 C C . GLN A 1 283 ? 50.945 26.902 -122.003 1.00 62.06 283 GLN A C 1
ATOM 2251 O O . GLN A 1 283 ? 51.876 26.331 -122.571 1.00 62.06 283 GLN A O 1
ATOM 2256 N N . TYR A 1 284 ? 50.362 26.404 -120.911 1.00 61.66 284 TYR A N 1
ATOM 2257 C CA . TYR A 1 284 ? 50.639 25.067 -120.397 1.00 61.66 284 TYR A CA 1
ATOM 2258 C C . TYR A 1 284 ? 49.963 24.029 -121.304 1.00 61.66 284 TYR A C 1
ATOM 2260 O O . TYR A 1 284 ? 48.742 24.056 -121.451 1.00 61.66 284 TYR A O 1
ATOM 2268 N N . GLU A 1 285 ? 50.730 23.101 -121.881 1.00 64.81 285 GLU A N 1
ATOM 2269 C CA . GLU A 1 285 ? 50.186 21.936 -122.608 1.00 64.81 285 GLU A CA 1
ATOM 2270 C C . GLU A 1 285 ? 49.420 21.013 -121.640 1.00 64.81 285 GLU A C 1
ATOM 2272 O O . GLU A 1 285 ? 48.352 20.480 -121.948 1.00 64.81 285 GLU A O 1
ATOM 2277 N N . PHE A 1 286 ? 49.945 20.905 -120.415 1.00 73.00 286 PHE A N 1
ATOM 2278 C CA . PHE A 1 286 ? 49.298 20.267 -119.274 1.00 73.00 286 PHE A CA 1
ATOM 2279 C C . PHE A 1 286 ? 49.409 21.171 -118.044 1.00 73.00 286 PHE A C 1
ATOM 2281 O O . PHE A 1 286 ? 50.526 21.535 -117.673 1.00 73.00 286 PHE A O 1
ATOM 2288 N N . ASP A 1 287 ? 48.278 21.500 -117.414 1.00 75.75 287 ASP A N 1
ATOM 2289 C CA . ASP A 1 287 ? 48.216 22.282 -116.168 1.00 75.75 287 ASP A CA 1
ATOM 2290 C C . ASP A 1 287 ? 47.848 21.365 -114.993 1.00 75.75 287 ASP A C 1
ATOM 2292 O O . ASP A 1 287 ? 46.777 20.771 -114.958 1.00 75.75 287 ASP A O 1
ATOM 2296 N N . PHE A 1 288 ? 48.748 21.180 -114.043 1.00 82.62 288 PHE A N 1
ATOM 2297 C CA . PHE A 1 288 ? 48.601 20.303 -112.889 1.00 82.62 288 PHE A CA 1
ATOM 2298 C C . PHE A 1 288 ? 47.959 21.049 -111.711 1.00 82.62 288 PHE A C 1
ATOM 2300 O O . PHE A 1 288 ? 48.300 22.193 -111.418 1.00 82.62 288 PHE A O 1
ATOM 2307 N N . GLY A 1 289 ? 47.052 20.394 -110.978 1.00 82.69 289 GLY A N 1
ATOM 2308 C CA . GLY A 1 289 ? 46.335 21.042 -109.876 1.00 82.69 289 GLY A CA 1
ATOM 2309 C C . GLY A 1 289 ? 45.561 20.099 -108.956 1.00 82.69 289 GLY A C 1
ATOM 2310 O O . GLY A 1 289 ? 45.670 18.873 -109.037 1.00 82.69 289 GLY A O 1
ATOM 2311 N N . PHE A 1 290 ? 44.772 20.692 -108.058 1.00 82.56 290 PHE A N 1
ATOM 2312 C CA . PHE A 1 290 ? 43.917 19.988 -107.102 1.00 82.56 290 PHE A CA 1
ATOM 2313 C C . PHE A 1 290 ? 42.466 20.457 -107.234 1.00 82.56 290 PHE A C 1
ATOM 2315 O O . PHE A 1 290 ? 42.194 21.655 -107.154 1.00 82.56 290 PHE A O 1
ATOM 2322 N N . GLN A 1 291 ? 41.538 19.516 -107.404 1.00 84.56 291 GLN A N 1
ATOM 2323 C CA . GLN A 1 291 ? 40.103 19.788 -107.499 1.00 84.56 291 GLN A CA 1
ATOM 2324 C C . GLN A 1 291 ? 39.312 18.639 -106.856 1.00 84.56 291 GLN A C 1
ATOM 2326 O O . GLN A 1 291 ? 39.648 17.467 -107.028 1.00 84.56 291 GLN A O 1
ATOM 2331 N N . ASP A 1 292 ? 38.262 18.970 -106.098 1.00 83.38 292 ASP A N 1
ATOM 2332 C CA . ASP A 1 292 ? 37.327 18.015 -105.478 1.00 83.38 292 ASP A CA 1
ATOM 2333 C C . ASP A 1 292 ? 37.981 16.887 -104.655 1.00 83.38 292 ASP A C 1
ATOM 2335 O O . ASP A 1 292 ? 37.495 15.756 -104.632 1.00 83.38 292 ASP A O 1
ATOM 2339 N N . GLY A 1 293 ? 39.091 17.172 -103.971 1.00 81.56 293 GLY A N 1
ATOM 2340 C CA . GLY A 1 293 ? 39.750 16.187 -103.110 1.00 81.56 293 GLY A CA 1
ATOM 2341 C C . GLY A 1 293 ? 40.801 15.307 -103.798 1.00 81.56 293 GLY A C 1
ATOM 2342 O O . GLY A 1 293 ? 41.384 14.458 -103.126 1.00 81.56 293 GLY A O 1
ATOM 2343 N N . CYS A 1 294 ? 41.075 15.489 -105.095 1.00 81.50 294 CYS A N 1
ATOM 2344 C CA . CYS A 1 294 ? 42.079 14.710 -105.830 1.00 81.50 294 CYS A CA 1
ATOM 2345 C C . CYS A 1 294 ? 43.075 15.600 -106.591 1.00 81.50 294 CYS A C 1
ATOM 2347 O O . CYS A 1 294 ? 42.722 16.668 -107.092 1.00 81.50 294 CYS A O 1
ATOM 2349 N N . TYR A 1 295 ? 44.317 15.121 -106.714 1.00 82.94 295 TYR A N 1
ATOM 2350 C CA . TYR A 1 295 ? 45.339 15.699 -107.593 1.00 82.94 295 TYR A CA 1
ATOM 2351 C C . TYR A 1 295 ? 45.161 15.193 -109.031 1.00 82.94 295 TYR A C 1
ATOM 2353 O O . TYR A 1 295 ? 44.706 14.068 -109.244 1.00 82.94 295 TYR A O 1
ATOM 2361 N N . GLY A 1 296 ? 45.509 16.017 -110.015 1.00 84.75 296 GLY A N 1
ATOM 2362 C CA . GLY A 1 296 ? 45.314 15.703 -111.429 1.00 84.75 296 GLY A CA 1
ATOM 2363 C C . GLY A 1 296 ? 45.887 16.770 -112.358 1.00 84.75 296 GLY A C 1
ATOM 2364 O O . GLY A 1 296 ? 46.663 17.622 -111.922 1.00 84.75 296 GLY A O 1
ATOM 2365 N N . TYR A 1 297 ? 45.499 16.731 -113.633 1.00 82.56 297 TYR A N 1
ATOM 2366 C CA . TYR A 1 297 ? 45.966 17.657 -114.666 1.00 82.56 297 TYR A CA 1
ATOM 2367 C C . TYR A 1 297 ? 44.870 18.057 -115.662 1.00 82.56 297 TYR A C 1
ATOM 2369 O O . TYR A 1 297 ? 43.969 17.273 -115.944 1.00 82.56 297 TYR A O 1
ATOM 2377 N N . TYR A 1 298 ? 44.957 19.256 -116.227 1.00 80.00 298 TYR A N 1
ATOM 2378 C CA . TYR A 1 298 ? 44.132 19.757 -117.319 1.00 80.00 298 TYR A CA 1
ATOM 2379 C C . TYR A 1 298 ? 44.890 19.639 -118.635 1.00 80.00 298 TYR A C 1
ATOM 2381 O O . TYR A 1 298 ? 46.079 19.939 -118.689 1.00 80.00 298 TYR A O 1
ATOM 2389 N N . VAL A 1 299 ? 44.195 19.253 -119.703 1.00 75.44 299 VAL A N 1
ATOM 2390 C CA . VAL A 1 299 ? 44.703 19.358 -121.082 1.00 75.44 299 VAL A CA 1
ATOM 2391 C C . VAL A 1 299 ? 44.086 20.605 -121.707 1.00 75.44 299 VAL A C 1
ATOM 2393 O O . VAL A 1 299 ? 42.858 20.746 -121.680 1.00 75.44 299 VAL A O 1
ATOM 2396 N N . ASP A 1 300 ? 44.916 21.531 -122.191 1.00 70.81 300 ASP A N 1
ATOM 2397 C CA . ASP A 1 300 ? 44.499 22.821 -122.774 1.00 70.81 300 ASP A CA 1
ATOM 2398 C C . ASP A 1 300 ? 43.498 23.625 -121.905 1.00 70.81 300 ASP A C 1
ATOM 2400 O O . ASP A 1 300 ? 42.620 24.331 -122.415 1.00 70.81 300 ASP A O 1
ATOM 2404 N N . GLY A 1 301 ? 43.578 23.476 -120.576 1.00 69.31 301 GLY A N 1
ATOM 2405 C CA . GLY A 1 301 ? 42.781 24.226 -119.597 1.00 69.31 301 GLY A CA 1
ATOM 2406 C C . GLY A 1 301 ? 41.282 23.898 -119.528 1.00 69.31 301 GLY A C 1
ATOM 2407 O O . GLY A 1 301 ? 40.529 24.688 -118.960 1.00 69.31 301 GLY A O 1
ATOM 2408 N N . LYS A 1 302 ? 40.811 22.783 -120.112 1.00 70.56 302 LYS A N 1
ATOM 2409 C CA . LYS A 1 302 ? 39.360 22.503 -120.229 1.00 70.56 302 LYS A CA 1
ATOM 2410 C C . LYS A 1 302 ? 38.845 21.309 -119.416 1.00 70.56 302 LYS A C 1
ATOM 2412 O O . LYS A 1 302 ? 37.736 21.401 -118.899 1.00 70.56 302 LYS A O 1
ATOM 2417 N N . ASP A 1 303 ? 39.642 20.250 -119.233 1.00 81.75 303 ASP A N 1
ATOM 2418 C CA . ASP A 1 303 ? 39.209 19.005 -118.567 1.00 81.75 303 ASP A CA 1
ATOM 2419 C C . ASP A 1 303 ? 40.188 18.532 -117.479 1.00 81.75 303 ASP A C 1
ATOM 2421 O O . ASP A 1 303 ? 41.271 18.055 -117.815 1.00 81.75 303 ASP A O 1
ATOM 2425 N N . PHE A 1 304 ? 39.789 18.548 -116.199 1.00 81.56 304 PHE A N 1
ATOM 2426 C CA . PHE A 1 304 ? 40.584 17.958 -115.112 1.00 81.56 304 PHE A CA 1
ATOM 2427 C C . PHE A 1 304 ? 40.566 16.422 -115.176 1.00 81.56 304 PHE A C 1
ATOM 2429 O O . PHE A 1 304 ? 39.517 15.783 -115.047 1.00 81.56 304 PHE A O 1
ATOM 2436 N N . LYS A 1 305 ? 41.734 15.807 -115.352 1.00 82.19 305 LYS A N 1
ATOM 2437 C CA . LYS A 1 305 ? 41.967 14.362 -115.292 1.00 82.19 305 LYS A CA 1
ATOM 2438 C C . LYS A 1 305 ? 42.634 14.035 -113.961 1.00 82.19 305 LYS A C 1
ATOM 2440 O O . LYS A 1 305 ? 43.746 14.478 -113.697 1.00 82.19 305 LYS A O 1
ATOM 2445 N N . ARG A 1 306 ? 41.942 13.270 -113.117 1.00 84.88 306 ARG A N 1
ATOM 2446 C CA . ARG A 1 306 ? 42.469 12.798 -111.828 1.00 84.88 306 ARG A CA 1
ATOM 2447 C C . ARG A 1 306 ? 43.623 11.818 -112.060 1.00 84.88 306 ARG A C 1
ATOM 2449 O O . ARG A 1 306 ? 43.572 11.059 -113.029 1.00 84.88 306 ARG A O 1
ATOM 2456 N N . PHE A 1 307 ? 44.620 11.845 -111.180 1.00 78.56 307 PHE A N 1
ATOM 2457 C CA . PHE A 1 307 ? 45.618 10.778 -111.084 1.00 78.56 307 PHE A CA 1
ATOM 2458 C C . PHE A 1 307 ? 45.025 9.492 -110.502 1.00 78.56 307 PHE A C 1
ATOM 2460 O O . PHE A 1 307 ? 44.066 9.589 -109.699 1.00 78.56 307 PHE A O 1
#

Organism: NCBI:txid1123012

Foldseek 3Di:
DDDDDDCVVVVVVVCPQQAPPVRDGPPVSVVVVVVVVVVVVVVVVVVVLVPDDDDDDDDDFDFLVRLVVVVVVVVVSVVPADPVSVVVLVVVSCVLSVVDRTDDPVNSVVSVVVVVVVVVVVVVVVVVVVVVVVVVVVVVVVVVVVVVVVVVVVVVVVVVVVVVVVVVVVVVVVVVVVVVVVVVVVVVVVVVVVVVVVVVVVVVVVVVVVVVVVVVVVVVVVVVVVVVVVVVVVVVVVVVVVVVVVVVVVVVVVVVVVVVVVVVVVVVVQVVQQVVQADPVRFRCWRWDDDPHFTAIDGRPDDTDGD

Secondary structure (DSSP, 8-state):
------THHHHHHHHHHHB-TTS-B-HHHHHHHHHHHHHHHHHHHHHHHTTS-----------HHHHHHHHHHHHHHT----HHHHHHHHHHHHHHHHT-SS--HHHHHHHHHHHHHHHHHHHHHHHHHHHHHHHHHHHHHHHHHHHHHHHHHHHHHHHHHHHHHHHHHHHHHHHHHHHHHHHHHHHHHHHHHHHHHHHHHHHHHHHHHHHHHHHHHHHHHHHHHHHHHHHHHHHHHHHHHHHHHHHHHHHHHHHHHHHHHHHHHHHHHHHHHHHHTB-TTS-BSEEEEEETTEEEEEETTTEEEE-